Protein AF-0000000086817653 (afdb_homodimer)

Radius of gyration: 24.31 Å; Cα contacts (8 Å, |Δi|>4): 291; chains: 2; bounding box: 31×81×44 Å

Secondary structure (DSSP, 8-state):
--SS-HHHHHHHHHHHHHS-----HHHHHHHHHHHHHTT-HHHHHHHHHHHHHH--TTTHHHHHHHHHHTT-HHHHHHHHHHHHHTHHHHTTSHHHHT--HHHHHHHHHHHHHTT-B--/--SS-HHHHHHHHHHHHHS-----HHHHHHHHHHHHHTT-HHHHHHHHHHHHHH--TTTHHHHHHHHHHTT-HHHHHHHHHHHHHTHHHHTTSHHHHT--HHHHHHHHHHHHHTT-B--

InterPro domains:
  IPR000210 BTB/POZ domain [PF00651] (2-53)
  IPR011333 SKP1/BTB/POZ domain superfamily [G3DSA:3.30.710.10] (1-53)
  IPR011333 SKP1/BTB/POZ domain superfamily [SSF54695] (2-54)
  IPR011705 BTB/Kelch-associated [PF07707] (61-110)
  IPR051481 BTB/POZ domain-containing protein and Galectin-3-binding [PTHR24410] (4-110)

pLDDT: mean 94.05, std 6.95, range [41.59, 98.38]

Solvent-accessible surface area (backbone atoms only — not comparable to full-atom values): 12832 Å² total; per-residue (Å²): 130,73,97,56,55,68,70,35,51,52,47,52,54,45,22,77,73,69,76,47,82,90,70,58,36,70,50,26,51,56,36,31,46,52,19,59,74,68,66,34,62,70,53,32,52,53,24,52,49,44,31,69,72,57,61,45,67,72,48,29,53,56,44,26,52,46,18,57,75,62,68,34,62,72,53,26,52,52,30,45,50,51,40,52,56,38,36,60,62,27,55,70,27,69,41,48,74,65,49,51,61,66,60,48,54,52,47,52,41,51,39,39,76,74,56,38,50,47,104,131,73,98,56,52,67,70,35,52,52,47,52,53,46,22,78,73,68,76,47,82,88,69,58,36,70,50,24,51,58,35,31,46,50,19,59,74,68,66,33,60,71,54,32,50,51,23,52,50,42,31,69,72,57,61,44,65,72,48,29,53,56,42,26,51,46,18,56,76,61,67,35,61,71,53,28,52,52,31,46,50,52,41,52,58,38,38,60,62,27,56,69,27,70,40,47,74,66,48,50,62,66,60,48,53,52,49,52,41,51,38,38,76,71,57,37,51,47,103

Organism: Pipistrellus kuhlii (NCBI:txid59472)

Nearest PDB structures (foldseek):
  4j8z-assembly1_A  TM=7.430E-01  e=6.484E-05  Homo sapiens
  8dwv-assembly1_E  TM=7.406E-01  e=3.089E-04  Homo sapiens
  8dwu-assembly1_J  TM=7.464E-01  e=3.089E-04  Homo sapiens
  8h37-assembly1_N  TM=7.044E-01  e=1.023E-03  Homo sapiens
  8h37-assembly1_A  TM=7.063E-01  e=1.077E-03  Homo sapiens

Structure (mmCIF, N/CA/C/O backbone):
data_AF-0000000086817653-model_v1
#
loop_
_entity.id
_entity.type
_entity.pdbx_description
1 polymer 'RCC1 and BTB domain containing protein 2'
#
loop_
_atom_site.group_PDB
_atom_site.id
_atom_site.type_symbol
_atom_site.label_atom_id
_atom_site.label_alt_id
_atom_site.label_comp_id
_atom_site.label_asym_id
_atom_site.label_entity_id
_atom_site.label_seq_id
_atom_site.pdbx_PDB_ins_code
_atom_site.Cartn_x
_atom_site.Cartn_y
_atom_site.Cartn_z
_atom_site.occupancy
_atom_site.B_iso_or_equiv
_atom_site.auth_seq_id
_atom_site.auth_comp_id
_atom_site.auth_asym_id
_atom_site.auth_atom_id
_atom_site.pdbx_PDB_model_num
ATOM 1 N N . MET A 1 1 ? 15.961 32.188 -4.051 1 41.59 1 MET A N 1
ATOM 2 C CA . MET A 1 1 ? 14.539 32 -4.316 1 41.59 1 MET A CA 1
ATOM 3 C C . MET A 1 1 ? 13.844 31.328 -3.141 1 41.59 1 MET A C 1
ATOM 5 O O . MET A 1 1 ? 14.414 30.453 -2.502 1 41.59 1 MET A O 1
ATOM 9 N N . SER A 1 2 ? 12.703 31.812 -2.676 1 58.53 2 SER A N 1
ATOM 10 C CA . SER A 1 2 ? 12.148 31.453 -1.375 1 58.53 2 SER A CA 1
ATOM 11 C C . SER A 1 2 ? 11.703 30 -1.355 1 58.53 2 SER A C 1
ATOM 13 O O . SER A 1 2 ? 11.266 29.453 -2.377 1 58.53 2 SER A O 1
ATOM 15 N N . GLU A 1 3 ? 12.211 29.219 -0.39 1 72.38 3 GLU A N 1
ATOM 16 C CA . GLU A 1 3 ? 11.859 27.828 -0.109 1 72.38 3 GLU A CA 1
ATOM 17 C C . GLU A 1 3 ? 10.344 27.641 -0.079 1 72.38 3 GLU A C 1
ATOM 19 O O . GLU A 1 3 ? 9.859 26.5 -0.097 1 72.38 3 GLU A O 1
ATOM 24 N N . PHE A 1 4 ? 9.703 28.812 -0.138 1 81.38 4 PHE A N 1
ATOM 25 C CA . PHE A 1 4 ? 8.25 28.75 -0.047 1 81.38 4 PHE A CA 1
ATOM 26 C C . PHE A 1 4 ? 7.605 29.188 -1.358 1 81.38 4 PHE A C 1
ATOM 28 O O . PHE A 1 4 ? 8.141 30.031 -2.068 1 81.38 4 PHE A O 1
ATOM 35 N N . SER A 1 5 ? 6.48 28.609 -1.593 1 86.69 5 SER A N 1
ATOM 36 C CA . SER A 1 5 ? 5.746 28.953 -2.805 1 86.69 5 SER A CA 1
ATOM 37 C C . SER A 1 5 ? 5.129 30.344 -2.703 1 86.69 5 SER A C 1
ATOM 39 O O . SER A 1 5 ? 4.973 30.875 -1.604 1 86.69 5 SER A O 1
ATOM 41 N N . TYR A 1 6 ? 4.809 30.953 -3.896 1 91.38 6 TYR A N 1
ATOM 42 C CA . TYR A 1 6 ? 4.246 32.281 -3.975 1 91.38 6 TYR A CA 1
ATOM 43 C C . TYR A 1 6 ? 2.943 32.375 -3.188 1 91.38 6 TYR A C 1
ATOM 45 O O . TYR A 1 6 ? 2.766 33.281 -2.371 1 91.38 6 TYR A O 1
ATOM 53 N N . PRO A 1 7 ? 2.086 31.406 -3.381 1 92.44 7 PRO A N 1
ATOM 54 C CA . PRO A 1 7 ? 0.841 31.5 -2.613 1 92.44 7 PRO A CA 1
ATOM 55 C C . PRO A 1 7 ? 1.078 31.5 -1.104 1 92.44 7 PRO A C 1
ATOM 57 O O . PRO A 1 7 ? 0.401 32.219 -0.37 1 92.44 7 PRO A O 1
ATOM 60 N N . VAL A 1 8 ? 2.041 30.75 -0.657 1 94.12 8 VAL A N 1
ATOM 61 C CA . VAL A 1 8 ? 2.346 30.656 0.767 1 94.12 8 VAL A CA 1
ATOM 62 C C . VAL A 1 8 ? 2.898 32 1.265 1 94.12 8 VAL A C 1
ATOM 64 O O . VAL A 1 8 ? 2.455 32.5 2.293 1 94.12 8 VAL A O 1
ATOM 67 N N . TYR A 1 9 ? 3.766 32.562 0.507 1 92.44 9 TYR A N 1
ATOM 68 C CA . TYR A 1 9 ? 4.359 33.844 0.878 1 92.44 9 TYR A CA 1
ATOM 69 C C . TYR A 1 9 ? 3.309 34.969 0.89 1 92.44 9 TYR A C 1
ATOM 71 O O . TYR A 1 9 ? 3.277 35.781 1.806 1 92.44 9 TYR A O 1
ATOM 79 N N . ARG A 1 10 ? 2.484 34.969 -0.102 1 94.19 10 ARG A N 1
ATOM 80 C CA . ARG A 1 10 ? 1.406 35.969 -0.173 1 94.19 10 ARG A CA 1
ATOM 81 C C . ARG A 1 10 ? 0.469 35.844 1.022 1 94.19 10 ARG A C 1
ATOM 83 O O . ARG A 1 10 ? 0.082 36.844 1.626 1 94.19 10 ARG A O 1
ATOM 90 N N . ALA A 1 11 ? 0.087 34.688 1.397 1 95.69 11 ALA A N 1
ATOM 91 C CA . ALA A 1 11 ? -0.792 34.438 2.537 1 95.69 11 ALA A CA 1
ATOM 92 C C . ALA A 1 11 ? -0.151 34.906 3.838 1 95.69 11 ALA A C 1
ATOM 94 O O . ALA A 1 11 ? -0.833 35.438 4.715 1 95.69 11 ALA A O 1
ATOM 95 N N . PHE A 1 12 ? 1.174 34.719 3.939 1 95.56 12 PHE A N 1
ATOM 96 C CA . PHE A 1 12 ? 1.909 35.156 5.113 1 95.56 12 PHE A CA 1
ATOM 97 C C . PHE A 1 12 ? 1.83 36.688 5.25 1 95.56 12 PHE A C 1
ATOM 99 O O . PHE A 1 12 ? 1.503 37.188 6.32 1 95.56 12 PHE A O 1
ATOM 106 N N . LEU A 1 13 ? 2.061 37.375 4.16 1 94.31 13 LEU A N 1
ATOM 107 C CA . LEU A 1 13 ? 2.004 38.812 4.172 1 94.31 13 LEU A CA 1
ATOM 108 C C . LEU A 1 13 ? 0.592 39.312 4.484 1 94.31 13 LEU A C 1
ATOM 110 O O . LEU A 1 13 ? 0.414 40.25 5.258 1 94.31 13 LEU A O 1
ATOM 114 N N . GLU A 1 14 ? -0.39 38.688 3.861 1 95.75 14 GLU A N 1
ATOM 115 C CA . GLU A 1 14 ? -1.784 39 4.137 1 95.75 14 GLU A CA 1
ATOM 116 C C . GLU A 1 14 ? -2.109 38.844 5.617 1 95.75 14 GLU A C 1
ATOM 118 O O . GLU A 1 14 ? -2.779 39.688 6.211 1 95.75 14 GLU A O 1
ATOM 123 N N . TYR A 1 15 ? -1.675 37.812 6.176 1 96.31 15 TYR A N 1
ATOM 124 C CA . TYR A 1 15 ? -1.869 37.562 7.602 1 96.31 15 TYR A CA 1
ATOM 125 C C . TYR A 1 15 ? -1.269 38.688 8.43 1 96.31 15 TYR A C 1
ATOM 127 O O . TYR A 1 15 ? -1.889 39.156 9.383 1 96.31 15 TYR A O 1
ATOM 135 N N . LEU A 1 16 ? -0.031 39.156 8.07 1 93.94 16 LEU A N 1
ATOM 136 C CA . LEU A 1 16 ? 0.658 40.188 8.812 1 93.94 16 LEU A CA 1
ATOM 137 C C . LEU A 1 16 ? -0.137 41.5 8.789 1 93.94 16 LEU A C 1
ATOM 139 O O . LEU A 1 16 ? -0.096 42.281 9.742 1 93.94 16 LEU A O 1
ATOM 143 N N . TYR A 1 17 ? -0.947 41.594 7.758 1 95.06 17 TYR A N 1
ATOM 144 C CA . TYR A 1 17 ? -1.678 42.844 7.59 1 95.06 17 TYR A CA 1
ATOM 145 C C . TYR A 1 17 ? -3.09 42.719 8.148 1 95.06 17 TYR A C 1
ATOM 147 O O . TYR A 1 17 ? -3.652 43.719 8.633 1 95.06 17 TYR A O 1
ATOM 155 N N . THR A 1 18 ? -3.707 41.562 8.008 1 95.5 18 THR A N 1
ATOM 156 C CA . THR A 1 18 ? -5.129 41.438 8.312 1 95.5 18 THR A CA 1
ATOM 157 C C . THR A 1 18 ? -5.34 40.562 9.555 1 95.5 18 THR A C 1
ATOM 159 O O . THR A 1 18 ? -6.434 40.562 10.125 1 95.5 18 THR A O 1
ATOM 162 N N . ASP A 1 19 ? -4.355 39.75 10.008 1 94.56 19 ASP A N 1
ATOM 163 C CA . ASP A 1 19 ? -4.43 38.812 11.125 1 94.56 19 ASP A CA 1
ATOM 164 C C . ASP A 1 19 ? -5.367 37.625 10.805 1 94.56 19 ASP A C 1
ATOM 166 O O . ASP A 1 19 ? -6.008 37.094 11.703 1 94.56 19 ASP A O 1
ATOM 170 N N . SER A 1 20 ? -5.539 37.406 9.57 1 95.62 20 SER A N 1
ATOM 171 C CA . SER A 1 20 ? -6.383 36.312 9.109 1 95.62 20 SER A CA 1
ATOM 172 C C . SER A 1 20 ? -5.742 35.594 7.938 1 95.62 20 SER A C 1
ATOM 174 O O . SER A 1 20 ? -4.785 36.094 7.336 1 95.62 20 SER A O 1
ATOM 176 N N . ILE A 1 21 ? -6.219 34.344 7.762 1 95.44 21 ILE A N 1
ATOM 177 C CA . ILE A 1 21 ? -5.719 33.625 6.605 1 95.44 21 ILE A CA 1
ATOM 178 C C . ILE A 1 21 ? -6.891 33.094 5.781 1 95.44 21 ILE A C 1
ATOM 180 O O . ILE A 1 21 ? -7.977 32.844 6.32 1 95.44 21 ILE A O 1
ATOM 184 N N . SER A 1 22 ? -6.695 33.125 4.434 1 93.5 22 SER A N 1
ATOM 185 C CA . SER A 1 22 ? -7.641 32.531 3.482 1 93.5 22 SER A CA 1
ATOM 186 C C . SER A 1 22 ? -6.926 31.688 2.436 1 93.5 22 SER A C 1
ATOM 188 O O . SER A 1 22 ? -6.48 32.219 1.41 1 93.5 22 SER A O 1
ATOM 190 N N . LEU A 1 23 ? -6.727 30.391 2.719 1 94.56 23 LEU A N 1
ATOM 191 C CA . LEU A 1 23 ? -6.098 29.453 1.785 1 94.56 23 LEU A CA 1
ATOM 192 C C . LEU A 1 23 ? -6.617 28.031 2 1 94.56 23 LEU A C 1
ATOM 194 O O . LEU A 1 23 ? -7.109 27.703 3.082 1 94.56 23 LEU A O 1
ATOM 198 N N . PRO A 1 24 ? -6.609 27.266 0.939 1 95.25 24 PRO A N 1
ATOM 199 C CA . PRO A 1 24 ? -7.02 25.875 1.114 1 95.25 24 PRO A CA 1
ATOM 200 C C . PRO A 1 24 ? -6.078 25.094 2.027 1 95.25 24 PRO A C 1
ATOM 202 O O . PRO A 1 24 ? -4.93 25.5 2.232 1 95.25 24 PRO A O 1
ATOM 205 N N . PRO A 1 25 ? -6.531 24.031 2.604 1 96.81 25 PRO A N 1
ATOM 206 C CA . PRO A 1 25 ? -5.758 23.219 3.551 1 96.81 25 PRO A CA 1
ATOM 207 C C . PRO A 1 25 ? -4.395 22.812 2.998 1 96.81 25 PRO A C 1
ATOM 209 O O . PRO A 1 25 ? -3.396 22.844 3.721 1 96.81 25 PRO A O 1
ATOM 212 N N . GLU A 1 26 ? -4.285 22.531 1.798 1 94 26 GLU A N 1
ATOM 213 C CA . GLU A 1 26 ? -3.037 22.062 1.192 1 94 26 GLU A CA 1
ATOM 214 C C . GLU A 1 26 ? -1.959 23.141 1.263 1 94 26 GLU A C 1
ATOM 216 O O . GLU A 1 26 ? -0.786 22.844 1.49 1 94 26 GLU A O 1
ATOM 221 N N . GLU A 1 27 ? -2.34 24.375 1.061 1 94.44 27 GLU A N 1
ATOM 222 C CA . GLU A 1 27 ? -1.399 25.484 1.111 1 94.44 27 GLU A CA 1
ATOM 223 C C . GLU A 1 27 ? -1.136 25.922 2.551 1 94.44 27 GLU A C 1
ATOM 225 O O . GLU A 1 27 ? -0.062 26.453 2.861 1 94.44 27 GLU A O 1
ATOM 230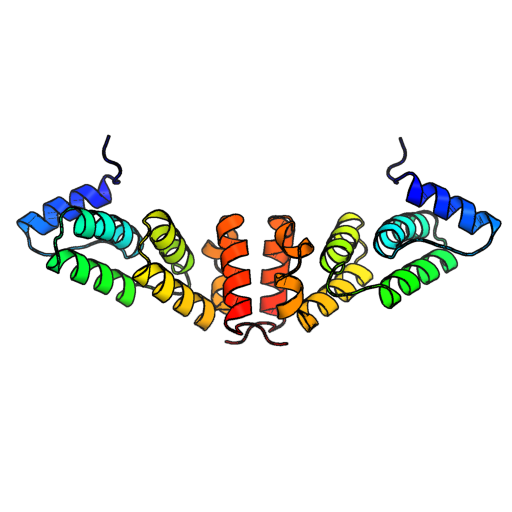 N N . ALA A 1 28 ? -2.17 25.656 3.406 1 96.69 28 ALA A N 1
ATOM 231 C CA . ALA A 1 28 ? -2.02 25.984 4.82 1 96.69 28 ALA A CA 1
ATOM 232 C C . ALA A 1 28 ? -0.879 25.203 5.453 1 96.69 28 ALA A C 1
ATOM 234 O O . ALA A 1 28 ? -0.237 25.672 6.395 1 96.69 28 ALA A O 1
ATOM 235 N N . VAL A 1 29 ? -0.521 24.031 4.926 1 95.69 29 VAL A N 1
ATOM 236 C CA . VAL A 1 29 ? 0.589 23.234 5.445 1 95.69 29 VAL A CA 1
ATOM 237 C C . VAL A 1 29 ? 1.905 23.969 5.215 1 95.69 29 VAL A C 1
ATOM 239 O O . VAL A 1 29 ? 2.76 24.031 6.102 1 95.69 29 VAL A O 1
ATOM 242 N N . GLY A 1 30 ? 2.037 24.531 3.969 1 94.5 30 GLY A N 1
ATOM 243 C CA . GLY A 1 30 ? 3.221 25.328 3.697 1 94.5 30 GLY A CA 1
ATOM 244 C C . GLY A 1 30 ? 3.324 26.562 4.578 1 94.5 30 GLY A C 1
ATOM 245 O O . GLY A 1 30 ? 4.414 26.906 5.027 1 94.5 30 GLY A O 1
ATOM 246 N N . LEU A 1 31 ? 2.193 27.203 4.789 1 96.75 31 LEU A N 1
ATOM 247 C CA . LEU A 1 31 ? 2.156 28.391 5.645 1 96.75 31 LEU A CA 1
ATOM 248 C C . LEU A 1 31 ? 2.52 28.031 7.082 1 96.75 31 LEU A C 1
ATOM 250 O O . LEU A 1 31 ? 3.152 28.828 7.781 1 96.75 31 LEU A O 1
ATOM 254 N N . LEU A 1 32 ? 2.137 26.812 7.496 1 95.81 32 LEU A N 1
ATOM 255 C CA . LEU A 1 32 ? 2.49 26.328 8.828 1 95.81 32 LEU A CA 1
ATOM 256 C C . LEU A 1 32 ? 4.004 26.266 9 1 95.81 32 LEU A C 1
ATOM 258 O O . LEU A 1 32 ? 4.52 26.547 10.086 1 95.81 32 LEU A O 1
ATOM 262 N N . ASP A 1 33 ? 4.68 25.953 7.934 1 93.12 33 ASP A N 1
ATOM 263 C CA . ASP A 1 33 ? 6.141 25.922 7.977 1 93.12 33 ASP A CA 1
ATOM 264 C C . ASP A 1 33 ? 6.711 27.312 8.234 1 93.12 33 ASP A C 1
ATOM 266 O O . ASP A 1 33 ? 7.613 27.484 9.062 1 93.12 33 ASP A O 1
ATOM 270 N N . LEU A 1 34 ? 6.152 28.297 7.59 1 93.06 34 LEU A N 1
ATOM 271 C CA . LEU A 1 34 ? 6.574 29.688 7.793 1 93.06 34 LEU A CA 1
ATOM 272 C C . LEU A 1 34 ? 6.234 30.156 9.203 1 93.06 34 LEU A C 1
ATOM 274 O O . LEU A 1 34 ? 7.051 30.812 9.859 1 93.06 34 LEU A O 1
ATOM 278 N N . ALA A 1 35 ? 5.004 29.781 9.602 1 95.38 35 ALA A N 1
ATOM 279 C CA . ALA A 1 35 ? 4.57 30.141 10.953 1 95.38 35 ALA A CA 1
ATOM 280 C C . ALA A 1 35 ? 5.52 29.578 12.008 1 95.38 35 ALA A C 1
ATOM 282 O O . ALA A 1 35 ? 5.828 30.25 12.992 1 95.38 35 ALA A O 1
ATOM 283 N N . THR A 1 36 ? 6.023 28.328 11.734 1 92.38 36 THR A N 1
ATOM 284 C CA . THR A 1 36 ? 6.957 27.672 12.648 1 92.38 36 THR A CA 1
ATOM 285 C C . THR A 1 36 ? 8.328 28.344 12.594 1 92.38 36 THR A C 1
ATOM 287 O O . THR A 1 36 ? 8.93 28.609 13.633 1 92.38 36 THR A O 1
ATOM 290 N N . PHE A 1 37 ? 8.773 28.719 11.375 1 89.94 37 PHE A N 1
ATOM 291 C CA . PHE A 1 37 ? 10.07 29.344 11.172 1 89.94 37 PHE A CA 1
ATOM 292 C C . PHE A 1 37 ? 10.141 30.703 11.852 1 89.94 37 PHE A C 1
ATOM 294 O O . PHE A 1 37 ? 11.117 31.016 12.531 1 89.94 37 PHE A O 1
ATOM 301 N N . TYR A 1 38 ? 9.07 31.422 11.828 1 91.44 38 TYR A N 1
ATOM 302 C CA . TYR A 1 38 ? 9.047 32.781 12.367 1 91.44 38 TYR A CA 1
ATOM 303 C C . TYR A 1 38 ? 8.414 32.812 13.758 1 91.44 38 TYR A C 1
ATOM 305 O O . TYR A 1 38 ? 8.133 33.875 14.297 1 91.44 38 TYR A O 1
ATOM 313 N N . ARG A 1 39 ? 8.07 31.641 14.289 1 92.31 39 ARG A N 1
ATOM 314 C CA . ARG A 1 39 ? 7.523 31.453 15.625 1 92.31 39 ARG A CA 1
ATOM 315 C C . ARG A 1 39 ? 6.27 32.312 15.828 1 92.31 39 ARG A C 1
ATOM 317 O O . ARG A 1 39 ? 6.137 33 16.844 1 92.31 39 ARG A O 1
ATOM 324 N N . GLU A 1 40 ? 5.445 32.312 14.781 1 93.69 40 GLU A N 1
ATOM 325 C CA . GLU A 1 40 ? 4.145 32.969 14.859 1 93.69 40 GLU A CA 1
ATOM 326 C C . GLU A 1 40 ? 3.07 32 15.359 1 93.69 40 GLU A C 1
ATOM 328 O O . GLU A 1 40 ? 2.391 31.359 14.562 1 93.69 40 GLU A O 1
ATOM 333 N N . ASN A 1 41 ? 2.768 32.031 16.594 1 94.62 41 ASN A N 1
ATOM 334 C CA . ASN A 1 41 ? 1.901 31.047 17.219 1 94.62 41 ASN A CA 1
ATOM 335 C C . ASN A 1 41 ? 0.454 31.188 16.766 1 94.62 41 ASN A C 1
ATOM 337 O O . ASN A 1 41 ? -0.238 30.188 16.547 1 94.62 41 ASN A O 1
ATOM 341 N N . ARG A 1 42 ? 0.077 32.406 16.781 1 95.62 42 ARG A N 1
ATOM 342 C CA . ARG A 1 42 ? -1.298 32.594 16.328 1 95.62 42 ARG A CA 1
ATOM 343 C C . ARG A 1 42 ? -1.491 32.062 14.914 1 95.62 42 ARG A C 1
ATOM 345 O O . ARG A 1 42 ? -2.484 31.406 14.625 1 95.62 42 ARG A O 1
ATOM 352 N N . LEU A 1 43 ? -0.586 32.312 14.016 1 96.69 43 LEU A N 1
ATOM 353 C CA . LEU A 1 43 ? -0.634 31.812 12.641 1 96.69 43 LEU A CA 1
ATOM 354 C C . LEU A 1 43 ? -0.587 30.281 12.602 1 96.69 43 LEU A C 1
ATOM 356 O O . LEU A 1 43 ? -1.293 29.656 11.805 1 96.69 43 LEU A O 1
ATOM 360 N N . LYS A 1 44 ? 0.278 29.703 13.406 1 95.94 44 LYS A N 1
ATOM 361 C CA . LYS A 1 44 ? 0.365 28.25 13.508 1 95.94 44 LYS A CA 1
ATOM 362 C C . LYS A 1 44 ? -0.999 27.625 13.812 1 95.94 44 LYS A C 1
ATOM 364 O O . LYS A 1 44 ? -1.434 26.703 13.133 1 95.94 44 LYS A O 1
ATOM 369 N N . LYS A 1 45 ? -1.646 28.234 14.773 1 96.38 45 LYS A N 1
ATOM 370 C CA . LYS A 1 45 ? -2.953 27.734 15.188 1 96.38 45 LYS A CA 1
ATOM 371 C C . LYS A 1 45 ? -3.982 27.906 14.07 1 96.38 45 LYS A C 1
ATOM 373 O O . LYS A 1 45 ? -4.812 27.016 13.852 1 96.38 45 LYS A O 1
ATOM 378 N N . LEU A 1 46 ? -3.945 29 13.453 1 97.12 46 LEU A N 1
ATOM 379 C CA . LEU A 1 46 ? -4.875 29.266 12.359 1 97.12 46 LEU A CA 1
ATOM 380 C C . LEU A 1 46 ? -4.68 28.266 11.227 1 97.12 46 LEU A C 1
ATOM 382 O O . LEU A 1 46 ? -5.652 27.75 10.68 1 97.12 46 LEU A O 1
ATOM 386 N N . CYS A 1 47 ? -3.447 27.938 10.891 1 97.5 47 CYS A N 1
ATOM 387 C CA . CYS A 1 47 ? -3.152 26.953 9.859 1 97.5 47 CYS A CA 1
ATOM 388 C C . CYS A 1 47 ? -3.645 25.578 10.266 1 97.5 47 CYS A C 1
ATOM 390 O O . CYS A 1 47 ? -4.281 24.875 9.477 1 97.5 47 CYS A O 1
ATOM 392 N N . GLN A 1 48 ? -3.273 25.203 11.461 1 96.75 48 GLN A N 1
ATOM 393 C CA . GLN A 1 48 ? -3.697 23.906 11.969 1 96.75 48 GLN A CA 1
ATOM 394 C C . GLN A 1 48 ? -5.215 23.766 11.914 1 96.75 48 GLN A C 1
ATOM 396 O O . GLN A 1 48 ? -5.734 22.719 11.516 1 96.75 48 GLN A O 1
ATOM 401 N N . GLN A 1 49 ? -5.918 24.812 12.305 1 97 49 GLN A N 1
ATOM 402 C CA . GLN A 1 49 ? -7.375 24.812 12.266 1 97 49 GLN A CA 1
ATOM 403 C C . GLN A 1 49 ? -7.887 24.688 10.836 1 97 49 GLN A C 1
ATOM 405 O O . GLN A 1 49 ? -8.836 23.938 10.57 1 97 49 GLN A O 1
ATOM 410 N N . THR A 1 50 ? -7.332 25.391 9.953 1 97.75 50 THR A N 1
ATOM 411 C CA . THR A 1 50 ? -7.711 25.344 8.547 1 97.75 50 THR A CA 1
ATOM 412 C C . THR A 1 50 ? -7.559 23.938 7.996 1 97.75 50 THR A C 1
ATOM 414 O O . THR A 1 50 ? -8.438 23.438 7.281 1 97.75 50 THR A O 1
ATOM 417 N N . ILE A 1 51 ? -6.512 23.297 8.305 1 97.94 51 ILE A N 1
ATOM 418 C CA . ILE A 1 51 ? -6.211 21.953 7.824 1 97.94 51 ILE A CA 1
ATOM 419 C C . ILE A 1 51 ? -7.191 20.953 8.438 1 97.94 51 ILE A C 1
ATOM 421 O O . ILE A 1 51 ? -7.781 20.141 7.723 1 97.94 51 ILE A O 1
ATOM 425 N N . LYS A 1 52 ? -7.375 21.031 9.703 1 97.44 52 LYS A N 1
ATOM 426 C CA . LYS A 1 52 ? -8.242 20.094 10.422 1 97.44 52 LYS A CA 1
ATOM 427 C C . LYS A 1 52 ? -9.688 20.203 9.938 1 97.44 52 LYS A C 1
ATOM 429 O O . LYS A 1 52 ? -10.383 19.203 9.82 1 97.44 52 LYS A O 1
ATOM 434 N N . GLN A 1 53 ? -10.078 21.406 9.641 1 97.69 53 GLN A N 1
ATOM 435 C CA . GLN A 1 53 ? -11.453 21.641 9.219 1 97.69 53 GLN A CA 1
ATOM 436 C C . GLN A 1 53 ? -11.633 21.328 7.738 1 97.69 53 GLN A C 1
ATOM 438 O O . GLN A 1 53 ? -12.75 21.062 7.289 1 97.69 53 GLN A O 1
ATOM 443 N N . GLY A 1 54 ? -10.594 21.312 7.055 1 98.12 54 GLY A N 1
ATOM 444 C CA . GLY A 1 54 ? -10.695 21.219 5.605 1 98.12 54 GLY A CA 1
ATOM 445 C C . GLY A 1 54 ? -10.305 19.859 5.07 1 98.12 54 GLY A C 1
ATOM 446 O O . GLY A 1 54 ? -10.422 19.594 3.869 1 98.12 54 GLY A O 1
ATOM 447 N N . ILE A 1 55 ? -9.828 18.906 5.891 1 98.38 55 ILE A N 1
ATOM 448 C CA . ILE A 1 55 ? -9.383 17.609 5.41 1 98.38 55 ILE A CA 1
ATOM 449 C C . ILE A 1 55 ? -10.586 16.766 4.996 1 98.38 55 ILE A C 1
ATOM 451 O O . ILE A 1 55 ? -11.633 16.812 5.645 1 98.38 55 ILE A O 1
ATOM 455 N N . CYS A 1 56 ? -10.461 16.062 3.92 1 98.25 56 CYS A N 1
ATOM 456 C CA . CYS A 1 56 ? -11.422 15.078 3.441 1 98.25 56 CYS A CA 1
ATOM 457 C C . CYS A 1 56 ? -10.719 13.945 2.697 1 98.25 56 CYS A C 1
ATOM 459 O O . CYS A 1 56 ? -9.5 13.984 2.518 1 98.25 56 CYS A O 1
ATOM 461 N N . GLU A 1 57 ? -11.43 12.969 2.273 1 97.44 57 GLU A N 1
ATOM 462 C CA . GLU A 1 57 ? -10.867 11.773 1.641 1 97.44 57 GLU A CA 1
ATOM 463 C C . GLU A 1 57 ? -10.055 12.141 0.401 1 97.44 57 GLU A C 1
ATOM 465 O O . GLU A 1 57 ? -8.992 11.57 0.159 1 97.44 57 GLU A O 1
ATOM 470 N N . GLU A 1 58 ? -10.477 13.148 -0.34 1 97.31 58 GLU A N 1
ATOM 471 C CA . GLU A 1 58 ? -9.891 13.484 -1.632 1 97.31 58 GLU A CA 1
ATOM 472 C C . GLU A 1 58 ? -8.547 14.195 -1.459 1 97.31 58 GLU A C 1
ATOM 474 O O . GLU A 1 58 ? -7.664 14.078 -2.311 1 97.31 58 GLU A O 1
ATOM 479 N N . ASN A 1 59 ? -8.344 14.875 -0.35 1 97.81 59 ASN A N 1
ATOM 480 C CA . ASN A 1 59 ? -7.113 15.648 -0.225 1 97.81 59 ASN A CA 1
ATOM 481 C C . ASN A 1 59 ? -6.23 15.125 0.899 1 97.81 59 ASN A C 1
ATOM 483 O O . ASN A 1 59 ? -5.117 15.609 1.102 1 97.81 59 ASN A O 1
ATOM 487 N N . ALA A 1 60 ? -6.633 14.102 1.588 1 98.06 60 ALA A N 1
ATOM 488 C CA . ALA A 1 60 ? -5.961 13.594 2.781 1 98.06 60 ALA A CA 1
ATOM 489 C C . ALA A 1 60 ? -4.539 13.148 2.463 1 98.06 60 ALA A C 1
ATOM 491 O O . ALA A 1 60 ? -3.609 13.422 3.225 1 98.06 60 ALA A O 1
ATOM 492 N N . ILE A 1 61 ? -4.324 12.5 1.329 1 97.88 61 ILE A N 1
ATOM 493 C CA . ILE A 1 61 ? -3.002 12.016 0.959 1 97.88 61 ILE A CA 1
ATOM 494 C C . ILE A 1 61 ? -2.078 13.195 0.671 1 97.88 61 ILE A C 1
ATOM 496 O O . ILE A 1 61 ? -0.905 13.18 1.051 1 97.88 61 ILE A O 1
ATOM 500 N N . ALA A 1 62 ? -2.609 14.203 -0.007 1 96.94 62 ALA A N 1
ATOM 501 C CA . ALA A 1 62 ? -1.822 15.406 -0.285 1 96.94 62 ALA A CA 1
ATOM 502 C C . ALA A 1 62 ? -1.421 16.109 1.008 1 96.94 62 ALA A C 1
ATOM 504 O O . ALA A 1 62 ? -0.287 16.578 1.142 1 96.94 62 ALA A O 1
ATOM 505 N N . LEU A 1 63 ? -2.332 16.172 1.921 1 97.75 63 LEU A N 1
ATOM 506 C CA . LEU A 1 63 ? -2.061 16.781 3.221 1 97.75 63 LEU A CA 1
ATOM 507 C C . LEU A 1 63 ? -1.008 15.977 3.982 1 97.75 63 LEU A C 1
ATOM 509 O O . LEU A 1 63 ? -0.081 16.562 4.555 1 97.75 63 LEU A O 1
ATOM 513 N N . LEU A 1 64 ? -1.139 14.641 3.932 1 97.81 64 LEU A N 1
ATOM 514 C CA . LEU A 1 64 ? -0.148 13.766 4.555 1 97.81 64 LEU A CA 1
ATOM 515 C C . LEU A 1 64 ? 1.228 13.977 3.928 1 97.81 64 LEU A C 1
ATOM 517 O O . LEU A 1 64 ? 2.219 14.148 4.641 1 97.81 64 LEU A O 1
ATOM 521 N N . SER A 1 65 ? 1.308 14.055 2.639 1 96.81 65 SER A N 1
ATOM 522 C CA . SER A 1 65 ? 2.557 14.266 1.913 1 96.81 65 SER A CA 1
ATOM 523 C C . SER A 1 65 ? 3.195 15.602 2.283 1 96.81 65 SER A C 1
ATOM 525 O O . SER A 1 65 ? 4.402 15.672 2.521 1 96.81 65 SER A O 1
ATOM 527 N N . ALA A 1 66 ? 2.42 16.656 2.332 1 95.06 66 ALA A N 1
ATOM 528 C CA . ALA A 1 66 ? 2.918 17.984 2.695 1 95.06 66 ALA A CA 1
ATOM 529 C C . ALA A 1 66 ? 3.426 18 4.133 1 95.06 66 ALA A C 1
ATOM 531 O O . ALA A 1 66 ? 4.469 18.594 4.422 1 95.06 66 ALA A O 1
ATOM 532 N N . ALA A 1 67 ? 2.641 17.344 5.023 1 96.38 67 ALA A N 1
ATOM 533 C CA . ALA A 1 67 ? 3.055 17.281 6.422 1 96.38 67 ALA A CA 1
ATOM 534 C C . ALA A 1 67 ? 4.406 16.594 6.566 1 96.38 67 ALA A C 1
ATOM 536 O O . ALA A 1 67 ? 5.242 17.016 7.371 1 96.38 67 ALA A O 1
ATOM 537 N N . VAL A 1 68 ? 4.656 15.555 5.766 1 95.81 68 VAL A N 1
ATOM 538 C CA . VAL A 1 68 ? 5.938 14.852 5.75 1 95.81 68 VAL A CA 1
ATOM 539 C C . VAL A 1 68 ? 7.02 15.766 5.18 1 95.81 68 VAL A C 1
ATOM 541 O O . VAL A 1 68 ? 8.086 15.922 5.777 1 95.81 68 VAL A O 1
ATOM 544 N N . LYS A 1 69 ? 6.742 16.391 4.078 1 92.5 69 LYS A N 1
ATOM 545 C CA . LYS A 1 69 ? 7.684 17.266 3.383 1 92.5 69 LYS A CA 1
ATOM 546 C C . LYS A 1 69 ? 8.172 18.391 4.293 1 92.5 69 LYS A C 1
ATOM 548 O O . LYS A 1 69 ? 9.352 18.734 4.281 1 92.5 69 LYS A O 1
ATOM 553 N N . TYR A 1 70 ? 7.273 18.859 5.102 1 91.06 70 TYR A N 1
ATOM 554 C CA . TYR A 1 70 ? 7.598 20.016 5.918 1 91.06 70 TYR A CA 1
ATOM 555 C C . TYR A 1 70 ? 7.922 19.609 7.352 1 91.06 70 TYR A C 1
ATOM 557 O O . TYR A 1 70 ? 7.961 20.453 8.25 1 91.06 70 TYR A O 1
ATOM 565 N N . ASP A 1 71 ? 8.016 18.359 7.602 1 92.56 71 ASP A N 1
ATOM 566 C CA . ASP A 1 71 ? 8.398 17.797 8.891 1 92.56 71 ASP A CA 1
ATOM 567 C C . ASP A 1 71 ? 7.449 18.266 9.992 1 92.56 71 ASP A C 1
ATOM 569 O O . ASP A 1 71 ? 7.895 18.641 11.086 1 92.56 71 ASP A O 1
ATOM 573 N N . ALA A 1 72 ? 6.172 18.406 9.68 1 92.88 72 ALA A N 1
ATOM 574 C CA . ALA A 1 72 ? 5.145 18.734 10.664 1 92.88 72 ALA A CA 1
ATOM 575 C C . ALA A 1 72 ? 4.59 17.469 11.32 1 92.88 72 ALA A C 1
ATOM 577 O O . ALA A 1 72 ? 3.561 16.953 10.891 1 92.88 72 ALA A O 1
ATOM 578 N N . GLN A 1 73 ? 5.133 17.062 12.336 1 94 73 GLN A N 1
ATOM 579 C CA . GLN A 1 73 ? 4.891 15.734 12.906 1 94 73 GLN A CA 1
ATOM 580 C C . GLN A 1 73 ? 3.443 15.594 13.367 1 94 73 GLN A C 1
ATOM 582 O O . GLN A 1 73 ? 2.787 14.594 13.07 1 94 73 GLN A O 1
ATOM 587 N N . ASP A 1 74 ? 2.932 16.609 14.117 1 94.75 74 ASP A N 1
ATOM 588 C CA . ASP A 1 74 ? 1.566 16.531 14.625 1 94.75 74 ASP A CA 1
ATOM 589 C C . ASP A 1 74 ? 0.56 16.422 13.484 1 94.75 74 ASP A C 1
ATOM 591 O O . ASP A 1 74 ? -0.416 15.672 13.578 1 94.75 74 ASP A O 1
ATOM 595 N N . LEU A 1 75 ? 0.818 17.125 12.477 1 96.19 75 LEU A N 1
ATOM 596 C CA . LEU A 1 75 ? -0.078 17.094 11.32 1 96.19 75 LEU A CA 1
ATOM 597 C C . LEU A 1 75 ? 0.046 15.781 10.562 1 96.19 75 LEU A C 1
ATOM 599 O O . LEU A 1 75 ? -0.946 15.266 10.039 1 96.19 75 LEU A O 1
ATOM 603 N N . GLU A 1 76 ? 1.28 15.312 10.422 1 97.31 76 GLU A N 1
ATOM 604 C CA . GLU A 1 76 ? 1.478 14.008 9.797 1 97.31 76 GLU A CA 1
ATOM 605 C C . GLU A 1 76 ? 0.645 12.938 10.484 1 97.31 76 GLU A C 1
ATOM 607 O O . GLU A 1 76 ? -0.033 12.148 9.82 1 97.31 76 GLU A O 1
ATOM 612 N N . GLU A 1 77 ? 0.718 12.922 11.797 1 97.75 77 GLU A N 1
ATOM 613 C CA . GLU A 1 77 ? -0.045 11.938 12.555 1 97.75 77 GLU A CA 1
ATOM 614 C C . GLU A 1 77 ? -1.546 12.125 12.359 1 97.75 77 GLU A C 1
ATOM 616 O O . GLU A 1 77 ? -2.285 11.156 12.203 1 97.75 77 GLU A O 1
ATOM 621 N N . PHE A 1 78 ? -2.035 13.305 12.477 1 98.19 78 PHE A N 1
ATOM 622 C CA . PHE A 1 78 ? -3.449 13.617 12.289 1 98.19 78 PHE A CA 1
ATOM 623 C C . PHE A 1 78 ? -3.926 13.141 10.922 1 98.19 78 PHE A C 1
ATOM 625 O O . PHE A 1 78 ? -4.945 12.453 10.812 1 98.19 78 PHE A O 1
ATOM 632 N N . CYS A 1 79 ? -3.203 13.516 9.859 1 98.25 79 CYS A N 1
ATOM 633 C CA . CYS A 1 79 ? -3.576 13.133 8.508 1 98.25 79 CYS A CA 1
ATOM 634 C C . CYS A 1 79 ? -3.514 11.617 8.328 1 98.25 79 CYS A C 1
ATOM 636 O O . CYS A 1 79 ? -4.379 11.031 7.676 1 98.25 79 CYS A O 1
ATOM 638 N N . PHE A 1 80 ? -2.467 11.023 8.898 1 98.25 80 PHE A N 1
ATOM 639 C CA . PHE A 1 80 ? -2.332 9.57 8.836 1 98.25 80 PHE A CA 1
ATOM 640 C C . PHE A 1 80 ? -3.547 8.891 9.445 1 98.25 80 PHE A C 1
ATOM 642 O O . PHE A 1 80 ? -4.133 7.988 8.844 1 98.25 80 PHE A O 1
ATOM 649 N N . ARG A 1 81 ? -3.938 9.344 10.617 1 97.62 81 ARG A N 1
ATOM 650 C CA . ARG A 1 81 ? -5.09 8.758 11.289 1 97.62 81 ARG A CA 1
ATOM 651 C C . ARG A 1 81 ? -6.355 8.93 10.461 1 97.62 81 ARG A C 1
ATOM 653 O O . ARG A 1 81 ? -7.18 8.016 10.383 1 97.62 81 ARG A O 1
ATOM 660 N N . PHE A 1 82 ? -6.512 10.031 9.969 1 98.31 82 PHE A N 1
ATOM 661 C CA . PHE A 1 82 ? -7.664 10.242 9.102 1 98.31 82 PHE A CA 1
ATOM 662 C C . PHE A 1 82 ? -7.664 9.25 7.945 1 98.31 82 PHE A C 1
ATOM 664 O O . PHE A 1 82 ? -8.688 8.625 7.66 1 98.31 82 PHE A O 1
ATOM 671 N N . CYS A 1 83 ? -6.52 9.07 7.281 1 97.75 83 CYS A N 1
ATOM 672 C CA . CYS A 1 83 ? -6.41 8.164 6.141 1 97.75 83 CYS A CA 1
ATOM 673 C C . CYS A 1 83 ? -6.738 6.734 6.547 1 97.75 83 CYS A C 1
ATOM 675 O O . CYS A 1 83 ? -7.484 6.039 5.852 1 97.75 83 CYS A O 1
ATOM 677 N N . VAL A 1 84 ? -6.164 6.348 7.645 1 96.94 84 VAL A N 1
ATOM 678 C CA . VAL A 1 84 ? -6.371 4.984 8.125 1 96.94 84 VAL A CA 1
ATOM 679 C C . VAL A 1 84 ? -7.848 4.77 8.445 1 96.94 84 VAL A C 1
ATOM 681 O O . VAL A 1 84 ? -8.398 3.705 8.164 1 96.94 84 VAL A O 1
ATOM 684 N N . ASN A 1 85 ? -8.492 5.789 8.984 1 96.56 85 ASN A N 1
ATOM 685 C CA . ASN A 1 85 ? -9.898 5.691 9.359 1 96.56 85 ASN A CA 1
ATOM 686 C C . ASN A 1 85 ? -10.805 5.645 8.125 1 96.56 85 ASN A C 1
ATOM 688 O O . ASN A 1 85 ? -11.945 5.195 8.211 1 96.56 85 ASN A O 1
ATOM 692 N N . HIS A 1 86 ? -10.336 6.07 7.066 1 95.81 86 HIS A N 1
ATOM 693 C CA . HIS A 1 86 ? -11.102 6.094 5.824 1 95.81 86 HIS A CA 1
ATOM 694 C C . HIS A 1 86 ? -10.359 5.355 4.711 1 95.81 86 HIS A C 1
ATOM 696 O O . HIS A 1 86 ? -10.445 5.746 3.541 1 95.81 86 HIS A O 1
ATOM 702 N N . LEU A 1 87 ? -9.617 4.324 5.043 1 94.62 87 LEU A N 1
ATOM 703 C CA . LEU A 1 87 ? -8.625 3.691 4.18 1 94.62 87 LEU A CA 1
ATOM 704 C C . LEU A 1 87 ? -9.273 3.178 2.896 1 94.62 87 LEU A C 1
ATOM 706 O O . LEU A 1 87 ? -8.742 3.377 1.803 1 94.62 87 LEU A O 1
ATOM 710 N N . THR A 1 88 ? -10.477 2.6 3.01 1 95 88 THR A N 1
ATOM 711 C CA . THR A 1 88 ? -11.164 2.035 1.852 1 95 88 THR A CA 1
ATOM 712 C C . THR A 1 88 ? -11.43 3.111 0.803 1 95 88 THR A C 1
ATOM 714 O O . THR A 1 88 ? -11.125 2.926 -0.377 1 95 88 THR A O 1
ATOM 717 N N . VAL A 1 89 ? -11.914 4.207 1.211 1 96.5 89 VAL A N 1
ATOM 718 C CA . VAL A 1 89 ? -12.258 5.297 0.301 1 96.5 89 VAL A CA 1
ATOM 719 C C . VAL A 1 89 ? -10.984 5.984 -0.184 1 96.5 89 VAL A C 1
ATOM 721 O O . VAL A 1 89 ? -10.852 6.301 -1.369 1 96.5 89 VAL A O 1
ATOM 724 N N . VAL A 1 90 ? -10.023 6.195 0.666 1 96.81 90 VAL A N 1
ATOM 725 C CA . VAL A 1 90 ? -8.781 6.902 0.357 1 96.81 90 VAL A CA 1
ATOM 726 C C . VAL A 1 90 ? -8.016 6.148 -0.724 1 96.81 90 VAL A C 1
ATOM 728 O O . VAL A 1 90 ? -7.43 6.758 -1.62 1 96.81 90 VAL A O 1
ATOM 731 N N . THR A 1 91 ? -8 4.789 -0.675 1 95.62 91 THR A N 1
ATOM 732 C CA . THR A 1 91 ? -7.258 3.996 -1.647 1 95.62 91 THR A CA 1
ATOM 733 C C . THR A 1 91 ? -7.887 4.109 -3.033 1 95.62 91 THR A C 1
ATOM 735 O O . THR A 1 91 ? -7.297 3.68 -4.027 1 95.62 91 THR A O 1
ATOM 738 N N . GLN A 1 92 ? -9.047 4.703 -3.148 1 94.94 92 GLN A N 1
ATOM 739 C CA . GLN A 1 92 ? -9.742 4.828 -4.422 1 94.94 92 GLN A CA 1
ATOM 740 C C . GLN A 1 92 ? -9.609 6.238 -4.988 1 94.94 92 GLN A C 1
ATOM 742 O O . GLN A 1 92 ? -10.094 6.523 -6.082 1 94.94 92 GLN A O 1
ATOM 747 N N . THR A 1 93 ? -8.984 7.078 -4.324 1 96.5 93 THR A N 1
ATOM 748 C CA . THR A 1 93 ? -8.828 8.469 -4.746 1 96.5 93 THR A CA 1
ATOM 749 C C . THR A 1 93 ? -7.641 8.609 -5.691 1 96.5 93 THR A C 1
ATOM 751 O O . THR A 1 93 ? -6.773 7.734 -5.746 1 96.5 93 THR A O 1
ATOM 754 N N . SER A 1 94 ? -7.625 9.758 -6.438 1 95.88 94 SER A N 1
ATOM 755 C CA . SER A 1 94 ? -6.492 10.086 -7.297 1 95.88 94 SER A CA 1
ATOM 756 C C . SER A 1 94 ? -5.238 10.359 -6.477 1 95.88 94 SER A C 1
ATOM 758 O O . SER A 1 94 ? -4.121 10.078 -6.926 1 95.88 94 SER A O 1
ATOM 760 N N . GLY A 1 95 ? -5.434 10.852 -5.262 1 95.31 95 GLY A N 1
ATOM 761 C CA . GLY A 1 95 ? -4.297 11.086 -4.383 1 95.31 95 GLY A CA 1
ATOM 762 C C . GLY A 1 95 ? -3.502 9.82 -4.098 1 95.31 95 GLY A C 1
ATOM 763 O O . GLY A 1 95 ? -2.271 9.836 -4.156 1 95.31 95 GLY A O 1
ATOM 764 N N . PHE A 1 96 ? -4.215 8.766 -3.904 1 95.31 96 PHE A N 1
ATOM 765 C CA . PHE A 1 96 ? -3.561 7.48 -3.658 1 95.31 96 PHE A CA 1
ATOM 766 C C . PHE A 1 96 ? -2.857 6.984 -4.914 1 95.31 96 PHE A C 1
ATOM 768 O O . PHE A 1 96 ? -1.721 6.512 -4.848 1 95.31 96 PHE A O 1
ATOM 775 N N . ALA A 1 97 ? -3.527 7.16 -6.012 1 94 97 ALA A N 1
ATOM 776 C CA . ALA A 1 97 ? -2.967 6.711 -7.285 1 94 97 ALA A CA 1
ATOM 777 C C . ALA A 1 97 ? -1.655 7.43 -7.59 1 94 97 ALA A C 1
ATOM 779 O O . ALA A 1 97 ? -0.754 6.855 -8.203 1 94 97 ALA A O 1
ATOM 780 N N . GLU A 1 98 ? -1.501 8.602 -7.078 1 94.31 98 GLU A N 1
ATOM 781 C CA . GLU A 1 98 ? -0.349 9.438 -7.395 1 94.31 98 GLU A CA 1
ATOM 782 C C . GLU A 1 98 ? 0.669 9.43 -6.258 1 94.31 98 GLU A C 1
ATOM 784 O O . GLU A 1 98 ? 1.724 10.062 -6.355 1 94.31 98 GLU A O 1
ATOM 789 N N . MET A 1 99 ? 0.4 8.688 -5.254 1 95.19 99 MET A N 1
ATOM 790 C CA . MET A 1 99 ? 1.269 8.656 -4.082 1 95.19 99 MET A CA 1
ATOM 791 C C . MET A 1 99 ? 2.656 8.133 -4.449 1 95.19 99 MET A C 1
ATOM 793 O O . MET A 1 99 ? 2.787 7.191 -5.227 1 95.19 99 MET A O 1
ATOM 797 N N . ASP A 1 100 ? 3.639 8.852 -3.873 1 94.31 100 ASP A N 1
ATOM 798 C CA . ASP A 1 100 ? 5.016 8.406 -4.086 1 94.31 100 ASP A CA 1
ATOM 799 C C . ASP A 1 100 ? 5.258 7.039 -3.455 1 94.31 100 ASP A C 1
ATOM 801 O O . ASP A 1 100 ? 4.66 6.711 -2.428 1 94.31 100 ASP A O 1
ATOM 805 N N . HIS A 1 101 ? 6.215 6.316 -4.105 1 93.12 101 HIS A N 1
ATOM 806 C CA . HIS A 1 101 ? 6.48 4.93 -3.744 1 93.12 101 HIS A CA 1
ATOM 807 C C . HIS A 1 101 ? 6.895 4.809 -2.281 1 93.12 101 HIS A C 1
ATOM 809 O O . HIS A 1 101 ? 6.375 3.965 -1.551 1 93.12 101 HIS A O 1
ATOM 815 N N . ASP A 1 102 ? 7.781 5.699 -1.87 1 94.38 102 ASP A N 1
ATOM 816 C CA . ASP A 1 102 ? 8.289 5.602 -0.505 1 94.38 102 ASP A CA 1
ATOM 817 C C . ASP A 1 102 ? 7.199 5.949 0.51 1 94.38 102 ASP A C 1
ATOM 819 O O . ASP A 1 102 ? 7.074 5.285 1.542 1 94.38 102 ASP A O 1
ATOM 823 N N . LEU A 1 103 ? 6.488 6.996 0.202 1 95.81 103 LEU A N 1
ATOM 824 C CA . LEU A 1 103 ? 5.398 7.391 1.09 1 95.81 103 LEU A CA 1
ATOM 825 C C . LEU A 1 103 ? 4.348 6.285 1.187 1 95.81 103 LEU A C 1
ATOM 827 O O . LEU A 1 103 ? 3.84 6.004 2.273 1 95.81 103 LEU A O 1
ATOM 831 N N . LEU A 1 104 ? 4.078 5.676 0.047 1 96.81 104 LEU A N 1
ATOM 832 C CA . LEU A 1 104 ? 3.1 4.594 0.007 1 96.81 104 LEU A CA 1
ATOM 833 C C . LEU A 1 104 ? 3.555 3.416 0.865 1 96.81 104 LEU A C 1
ATOM 835 O O . LEU A 1 104 ? 2.789 2.91 1.688 1 96.81 104 LEU A O 1
ATOM 839 N N . LYS A 1 105 ? 4.789 2.979 0.719 1 95.5 105 LYS A N 1
ATOM 840 C CA . LYS A 1 105 ? 5.316 1.847 1.478 1 95.5 105 LYS A CA 1
ATOM 841 C C . LYS A 1 105 ? 5.301 2.133 2.977 1 95.5 105 LYS A C 1
ATOM 843 O O . LYS A 1 105 ? 4.91 1.276 3.773 1 95.5 105 LYS A O 1
ATOM 848 N N . ASN A 1 106 ? 5.746 3.299 3.332 1 94.88 106 ASN A N 1
ATOM 849 C CA . ASN A 1 106 ? 5.758 3.688 4.738 1 94.88 106 ASN A CA 1
ATOM 850 C C . ASN A 1 106 ? 4.344 3.746 5.316 1 94.88 106 ASN A C 1
ATOM 852 O O . ASN A 1 106 ? 4.113 3.324 6.449 1 94.88 106 ASN A O 1
ATOM 856 N N . PHE A 1 107 ? 3.475 4.285 4.504 1 97.12 107 PHE A N 1
ATOM 857 C CA . PHE A 1 107 ? 2.082 4.41 4.922 1 97.12 107 PHE A CA 1
ATOM 858 C C . PHE A 1 107 ? 1.479 3.041 5.207 1 97.12 107 PHE A C 1
ATOM 860 O O . PHE A 1 107 ? 0.867 2.834 6.258 1 97.12 107 PHE A O 1
ATOM 867 N N . ILE A 1 108 ? 1.64 2.084 4.336 1 96.31 108 ILE A N 1
ATOM 868 C CA . ILE A 1 108 ? 1.045 0.759 4.469 1 96.31 108 ILE A CA 1
ATOM 869 C C . ILE A 1 108 ? 1.695 0.018 5.637 1 96.31 108 ILE A C 1
ATOM 871 O O . ILE A 1 108 ? 1.013 -0.67 6.398 1 96.31 108 ILE A O 1
ATOM 875 N N . SER A 1 109 ? 3.02 0.137 5.742 1 94.25 109 SER A N 1
ATOM 876 C CA . SER A 1 109 ? 3.727 -0.486 6.855 1 94.25 109 SER A CA 1
ATOM 877 C C . SER A 1 109 ? 3.213 0.031 8.195 1 94.25 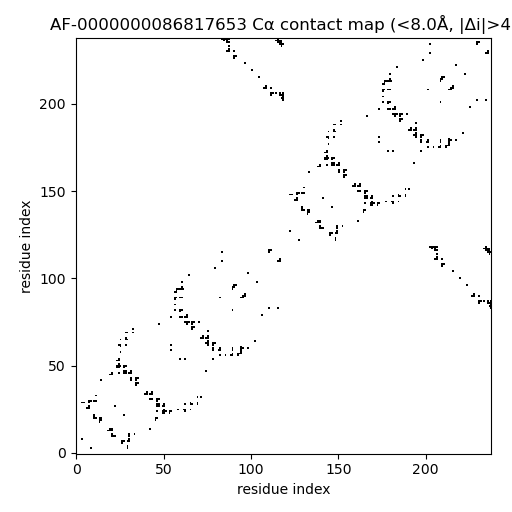109 SER A C 1
ATOM 879 O O . SER A 1 109 ? 2.967 -0.751 9.117 1 94.25 109 SER A O 1
ATOM 881 N N . LYS A 1 110 ? 3.068 1.344 8.312 1 95.25 110 LYS A N 1
ATOM 882 C CA . LYS A 1 110 ? 2.555 1.955 9.539 1 95.25 110 LYS A CA 1
ATOM 883 C C . LYS A 1 110 ? 1.105 1.548 9.789 1 95.25 110 LYS A C 1
ATOM 885 O O . LYS A 1 110 ? 0.722 1.267 10.922 1 95.25 110 LYS A O 1
ATOM 890 N N . ALA A 1 111 ? 0.314 1.575 8.719 1 96.25 111 ALA A N 1
ATOM 891 C CA . ALA A 1 111 ? -1.082 1.16 8.844 1 96.25 111 ALA A CA 1
ATOM 892 C C . ALA A 1 111 ? -1.186 -0.27 9.359 1 96.25 111 ALA A C 1
ATOM 894 O O . ALA A 1 111 ? -2.047 -0.575 10.188 1 96.25 111 ALA A O 1
ATOM 895 N N . SER A 1 112 ? -0.299 -1.158 8.875 1 93.31 112 SER A N 1
ATOM 896 C CA . SER A 1 112 ? -0.255 -2.539 9.344 1 93.31 112 SER A CA 1
ATOM 897 C C . SER A 1 112 ? 0.058 -2.607 10.828 1 93.31 112 SER A C 1
ATOM 899 O O . SER A 1 112 ? -0.587 -3.35 11.57 1 93.31 112 SER A O 1
ATOM 901 N N . ARG A 1 113 ? 0.947 -1.819 11.305 1 92.56 113 ARG A N 1
ATOM 902 C CA . ARG A 1 113 ? 1.412 -1.827 12.688 1 92.56 113 ARG A CA 1
ATOM 903 C C . ARG A 1 113 ? 0.322 -1.337 13.641 1 92.56 113 ARG A C 1
ATOM 905 O O . ARG A 1 113 ? 0.263 -1.757 14.797 1 92.56 113 ARG A O 1
ATOM 912 N N . VAL A 1 114 ? -0.55 -0.502 13.078 1 94.56 114 VAL A N 1
ATOM 913 C CA . VAL A 1 114 ? -1.59 0.034 13.953 1 94.56 114 VAL A CA 1
ATOM 914 C C . VAL A 1 114 ? -2.867 -0.787 13.797 1 94.56 114 VAL A C 1
ATOM 916 O O . VAL A 1 114 ? -3.938 -0.373 14.258 1 94.56 114 VAL A O 1
ATOM 919 N N . GLY A 1 115 ? -2.836 -1.918 13.023 1 93 115 GLY A N 1
ATOM 920 C CA . GLY A 1 115 ? -3.941 -2.861 12.984 1 93 115 GLY A CA 1
ATOM 921 C C . GLY A 1 115 ? -5.035 -2.457 12.008 1 93 115 GLY A C 1
ATOM 922 O O . GLY A 1 115 ? -6.207 -2.768 12.227 1 93 115 GLY A O 1
ATOM 923 N N . ALA A 1 116 ? -4.637 -1.768 10.992 1 93.94 116 ALA A N 1
ATOM 924 C CA . ALA A 1 116 ? -5.625 -1.282 10.031 1 93.94 116 ALA A CA 1
ATOM 925 C C . ALA A 1 116 ? -6.133 -2.416 9.148 1 93.94 116 ALA A C 1
ATOM 927 O O . ALA A 1 116 ? -7.133 -2.26 8.445 1 93.94 116 ALA A O 1
ATOM 928 N N . PHE A 1 117 ? -5.473 -3.568 9.133 1 93.12 117 PHE A N 1
ATOM 929 C CA . PHE A 1 117 ? -5.824 -4.656 8.234 1 93.12 117 PHE A CA 1
ATOM 930 C C . PHE A 1 117 ? -6.574 -5.754 8.969 1 93.12 117 PHE A C 1
ATOM 932 O O . PHE A 1 117 ? -6.383 -5.945 10.172 1 93.12 117 PHE A O 1
ATOM 939 N N . LYS A 1 118 ? -7.496 -6.508 8.188 1 87.62 118 LYS A N 1
ATOM 940 C CA . LYS A 1 118 ? -8.289 -7.594 8.75 1 87.62 118 LYS A CA 1
ATOM 941 C C . LYS A 1 118 ? -7.512 -8.906 8.758 1 87.62 118 LYS A C 1
ATOM 943 O O . LYS A 1 118 ? -6.836 -9.234 7.777 1 87.62 118 LYS A O 1
ATOM 948 N N . ASN A 1 119 ? -6.652 -9.32 9.633 1 73.06 119 ASN A N 1
ATOM 949 C CA . ASN A 1 119 ? -6 -10.625 9.625 1 73.06 119 ASN A CA 1
ATOM 950 C C . ASN A 1 119 ? -7.016 -11.758 9.523 1 73.06 119 ASN A C 1
ATOM 952 O O . ASN A 1 119 ? -8.141 -11.641 10.016 1 73.06 119 ASN A O 1
ATOM 956 N N . MET B 1 1 ? 17.203 -15.938 -27.828 1 41.69 1 MET B N 1
ATOM 957 C CA . MET B 1 1 ? 17.484 -16.328 -26.453 1 41.69 1 MET B CA 1
ATOM 958 C C . MET B 1 1 ? 16.203 -16.625 -25.688 1 41.69 1 MET B C 1
ATOM 960 O O . MET B 1 1 ? 15.188 -15.961 -25.906 1 41.69 1 MET B O 1
ATOM 964 N N . SER B 1 2 ? 16.094 -17.734 -24.953 1 59.19 2 SER B N 1
ATOM 965 C CA . SER B 1 2 ? 14.828 -18.281 -24.484 1 59.19 2 SER B CA 1
ATOM 966 C C . SER B 1 2 ? 14.195 -17.359 -23.438 1 59.19 2 SER B C 1
ATOM 968 O O . SER B 1 2 ? 14.891 -16.703 -22.672 1 59.19 2 SER B O 1
ATOM 970 N N . GLU B 1 3 ? 12.953 -16.953 -23.703 1 72.94 3 GLU B N 1
ATOM 971 C CA . GLU B 1 3 ? 12.109 -16.156 -22.812 1 72.94 3 GLU B CA 1
ATOM 972 C C . GLU B 1 3 ? 12.117 -16.734 -21.391 1 72.94 3 GLU B C 1
ATOM 974 O O . GLU B 1 3 ? 11.656 -16.078 -20.453 1 72.94 3 GLU B O 1
ATOM 979 N N . PHE B 1 4 ? 12.758 -17.906 -21.359 1 81.62 4 PHE B N 1
ATOM 980 C CA . PHE B 1 4 ? 12.75 -18.578 -20.062 1 81.62 4 PHE B CA 1
ATOM 981 C C . PHE B 1 4 ? 14.156 -18.641 -19.484 1 81.62 4 PHE B C 1
ATOM 983 O O . PHE B 1 4 ? 15.141 -18.719 -20.219 1 81.62 4 PHE B O 1
ATOM 990 N N . SER B 1 5 ? 14.188 -18.609 -18.188 1 86.94 5 SER B N 1
ATOM 991 C CA . SER B 1 5 ? 15.469 -18.672 -17.5 1 86.94 5 SER B CA 1
ATOM 992 C C . SER B 1 5 ? 16.078 -20.078 -17.594 1 86.94 5 SER B C 1
ATOM 994 O O . SER B 1 5 ? 15.367 -21.047 -17.875 1 86.94 5 SER B O 1
ATOM 996 N N . TYR B 1 6 ? 17.438 -20.141 -17.375 1 91.38 6 TYR B N 1
ATOM 997 C CA . TYR B 1 6 ? 18.172 -21.406 -17.469 1 91.38 6 TYR B CA 1
ATOM 998 C C . TYR B 1 6 ? 17.609 -22.422 -16.484 1 91.38 6 TYR B C 1
ATOM 1000 O O . TYR B 1 6 ? 17.328 -23.562 -1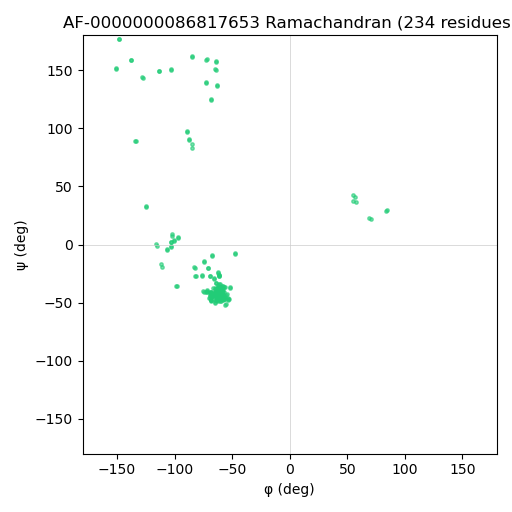6.859 1 91.38 6 TYR B O 1
ATOM 1008 N N . PRO B 1 7 ? 17.391 -22 -15.258 1 92.44 7 PRO B N 1
ATOM 1009 C CA . PRO B 1 7 ? 16.844 -22.984 -14.32 1 92.44 7 PRO B CA 1
ATOM 1010 C C . PRO B 1 7 ? 15.492 -23.547 -14.766 1 92.44 7 PRO B C 1
ATOM 1012 O O . PRO B 1 7 ? 15.227 -24.734 -14.609 1 92.44 7 PRO B O 1
ATOM 1015 N N . VAL B 1 8 ? 14.695 -22.719 -15.352 1 94.19 8 VAL B N 1
ATOM 1016 C CA . VAL B 1 8 ? 13.375 -23.125 -15.812 1 94.19 8 VAL B CA 1
ATOM 1017 C C . VAL B 1 8 ? 13.516 -24.109 -16.969 1 94.19 8 VAL B C 1
ATOM 1019 O O . VAL B 1 8 ? 12.875 -25.172 -16.969 1 94.19 8 VAL B O 1
ATOM 1022 N N . TYR B 1 9 ? 14.391 -23.828 -17.891 1 92.5 9 TYR B N 1
ATOM 1023 C CA . TYR B 1 9 ? 14.609 -24.688 -19.031 1 92.5 9 TYR B CA 1
ATOM 1024 C C . TYR B 1 9 ? 15.188 -26.031 -18.609 1 92.5 9 TYR B C 1
ATOM 1026 O O . TYR B 1 9 ? 14.766 -27.094 -19.094 1 92.5 9 TYR B O 1
ATOM 1034 N N . ARG B 1 10 ? 16.125 -26.016 -17.734 1 94.12 10 ARG B N 1
ATOM 1035 C CA . ARG B 1 10 ? 16.719 -27.234 -17.203 1 94.12 10 ARG B CA 1
ATOM 1036 C C . ARG B 1 10 ? 15.664 -28.094 -16.516 1 94.12 10 ARG B C 1
ATOM 1038 O O . ARG B 1 10 ? 15.625 -29.312 -16.719 1 94.12 10 ARG B O 1
ATOM 1045 N N . ALA B 1 11 ? 14.836 -27.547 -15.703 1 95.62 11 ALA B N 1
ATOM 1046 C CA . ALA B 1 11 ? 13.781 -28.266 -15.008 1 95.62 11 ALA B CA 1
ATOM 1047 C C . ALA B 1 11 ? 12.805 -28.906 -15.992 1 95.62 11 ALA B C 1
ATOM 1049 O O . ALA B 1 11 ? 12.328 -30.031 -15.766 1 95.62 11 ALA B O 1
ATOM 1050 N N . PHE B 1 12 ? 12.516 -28.188 -17.094 1 95.56 12 PHE B N 1
ATOM 1051 C CA . PHE B 1 12 ? 11.641 -28.719 -18.141 1 95.56 12 PHE B CA 1
ATOM 1052 C C . PHE B 1 12 ? 12.227 -29.969 -18.766 1 95.56 12 PHE B C 1
ATOM 1054 O O . PHE B 1 12 ? 11.539 -31 -18.875 1 95.56 12 PHE B O 1
ATOM 1061 N N . LEU B 1 13 ? 13.5 -29.906 -19.109 1 94.25 13 LEU B N 1
ATOM 1062 C CA . LEU B 1 13 ? 14.172 -31.062 -19.703 1 94.25 13 LEU B CA 1
ATOM 1063 C C . LEU B 1 13 ? 14.219 -32.219 -18.719 1 94.25 13 LEU B C 1
ATOM 1065 O O . LEU B 1 13 ? 13.984 -33.375 -19.109 1 94.25 13 LEU B O 1
ATOM 1069 N N . GLU B 1 14 ? 14.555 -31.938 -17.453 1 95.62 14 GLU B N 1
ATOM 1070 C CA . GLU B 1 14 ? 14.562 -32.969 -16.406 1 95.62 14 GLU B CA 1
ATOM 1071 C C . GLU B 1 14 ? 13.203 -33.625 -16.281 1 95.62 14 GLU B C 1
ATOM 1073 O O . GLU B 1 14 ? 13.117 -34.875 -16.172 1 95.62 14 GLU B O 1
ATOM 1078 N N . TYR B 1 15 ? 12.188 -32.875 -16.297 1 96.31 15 TYR B N 1
ATOM 1079 C CA . TYR B 1 15 ? 10.828 -33.406 -16.25 1 96.31 15 TYR B CA 1
ATOM 1080 C C . TYR B 1 15 ? 10.578 -34.344 -17.406 1 96.31 15 TYR B C 1
ATOM 1082 O O . TYR B 1 15 ? 10 -35.438 -17.219 1 96.31 15 TYR B O 1
ATOM 1090 N N . LEU B 1 16 ? 11.016 -34 -18.672 1 93.88 16 LEU B N 1
ATOM 1091 C CA . LEU B 1 16 ? 10.789 -34.812 -19.859 1 93.88 16 LEU B CA 1
ATOM 1092 C C . LEU B 1 16 ? 11.469 -36.188 -19.734 1 93.88 16 LEU B C 1
ATOM 1094 O O . LEU B 1 16 ? 10.984 -37.188 -20.266 1 93.88 16 LEU B O 1
ATOM 1098 N N . TYR B 1 17 ? 12.469 -36.156 -18.875 1 95 17 TYR B N 1
ATOM 1099 C CA . TYR B 1 17 ? 13.25 -37.375 -18.766 1 95 17 TYR B CA 1
ATOM 1100 C C . TYR B 1 17 ? 12.805 -38.188 -17.547 1 95 17 TYR B C 1
ATOM 1102 O O . TYR B 1 17 ? 12.867 -39.438 -17.562 1 95 17 TYR B O 1
ATOM 1110 N N . THR B 1 18 ? 12.438 -37.531 -16.453 1 95.5 18 THR B N 1
ATOM 1111 C CA . THR B 1 18 ? 12.211 -38.219 -15.195 1 95.5 18 THR B CA 1
ATOM 1112 C C . THR B 1 18 ? 10.734 -38.219 -14.82 1 95.5 18 THR B C 1
ATOM 1114 O O . THR B 1 18 ? 10.305 -38.938 -13.938 1 95.5 18 THR B O 1
ATOM 1117 N N . ASP B 1 19 ? 9.875 -37.312 -15.383 1 94.69 19 ASP B N 1
ATOM 1118 C CA . ASP B 1 19 ? 8.461 -37.125 -15.078 1 94.69 19 ASP B CA 1
ATOM 1119 C C . ASP B 1 19 ? 8.273 -36.5 -13.68 1 94.69 19 ASP B C 1
ATOM 1121 O O . ASP B 1 19 ? 7.27 -36.781 -13.016 1 94.69 19 ASP B O 1
ATOM 1125 N N . SER B 1 20 ? 9.273 -35.875 -13.258 1 95.56 20 SER B N 1
ATOM 1126 C CA . SER B 1 20 ? 9.234 -35.219 -11.953 1 95.56 20 SER B CA 1
ATOM 1127 C C . SER B 1 20 ? 9.891 -33.844 -12.008 1 95.56 20 SER B C 1
ATOM 1129 O O . SER B 1 20 ? 10.578 -33.5 -12.977 1 95.56 20 SER B O 1
ATOM 1131 N N . ILE B 1 21 ? 9.5 -33.031 -11.008 1 95.31 21 ILE B N 1
ATOM 1132 C CA . ILE B 1 21 ? 10.156 -31.734 -10.938 1 95.31 21 ILE B CA 1
ATOM 1133 C C . ILE B 1 21 ? 10.703 -31.516 -9.531 1 95.31 21 ILE B C 1
ATOM 11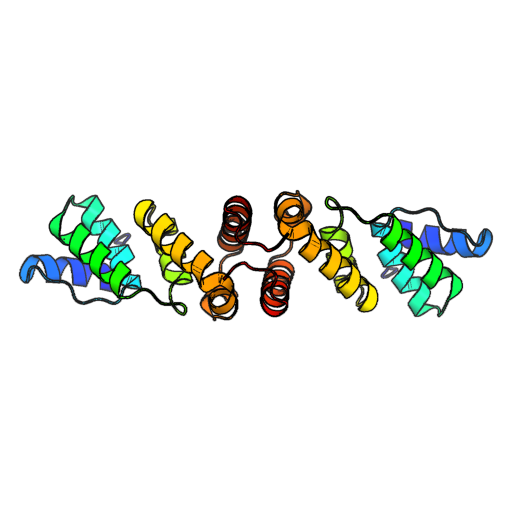35 O O . ILE B 1 21 ? 10.195 -32.062 -8.555 1 95.31 21 ILE B O 1
ATOM 1139 N N . SER B 1 22 ? 11.891 -30.844 -9.492 1 93.25 22 SER B N 1
ATOM 1140 C CA . SER B 1 22 ? 12.523 -30.422 -8.25 1 93.25 22 SER B CA 1
ATOM 1141 C C . SER B 1 22 ? 13.008 -28.984 -8.344 1 93.25 22 SER B C 1
ATOM 1143 O O . SER B 1 22 ? 14.117 -28.719 -8.812 1 93.25 22 SER B O 1
ATOM 1145 N N . LEU B 1 23 ? 12.148 -28.016 -8 1 94.5 23 LEU B N 1
ATOM 1146 C CA . LEU B 1 23 ? 12.508 -26.594 -7.992 1 94.5 23 LEU B CA 1
ATOM 1147 C C . LEU B 1 23 ? 11.695 -25.844 -6.945 1 94.5 23 LEU B C 1
ATOM 1149 O O . LEU B 1 23 ? 10.617 -26.281 -6.543 1 94.5 23 LEU B O 1
ATOM 1153 N N . PRO B 1 24 ? 12.281 -24.781 -6.441 1 95.31 24 PRO B N 1
ATOM 1154 C CA . PRO B 1 24 ? 11.508 -23.969 -5.492 1 95.31 24 PRO B CA 1
ATOM 1155 C C . PRO B 1 24 ? 10.273 -23.328 -6.121 1 95.31 24 PRO B C 1
ATOM 1157 O O . PRO B 1 24 ? 10.203 -23.203 -7.344 1 95.31 24 PRO B O 1
ATOM 1160 N N . PRO B 1 25 ? 9.305 -22.984 -5.336 1 96.81 25 PRO B N 1
ATOM 1161 C CA . PRO B 1 25 ? 8.047 -22.406 -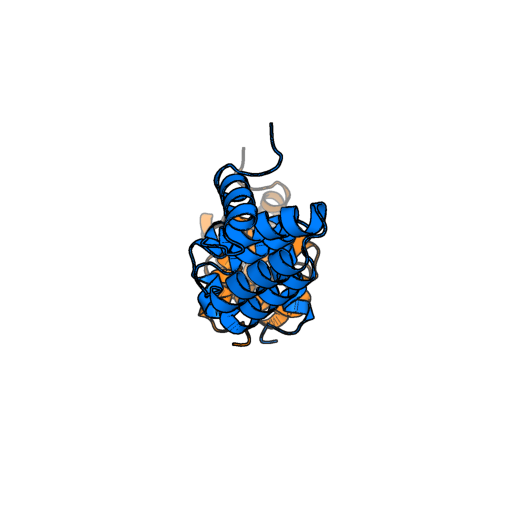5.816 1 96.81 25 PRO B CA 1
ATOM 1162 C C . PRO B 1 25 ? 8.25 -21.219 -6.742 1 96.81 25 PRO B C 1
ATOM 1164 O O . PRO B 1 25 ? 7.547 -21.078 -7.746 1 96.81 25 PRO B O 1
ATOM 1167 N N . GLU B 1 26 ? 9.188 -20.422 -6.527 1 94 26 GLU B N 1
ATOM 1168 C CA . GLU B 1 26 ? 9.422 -19.219 -7.32 1 94 26 GLU B CA 1
ATOM 1169 C C . GLU B 1 26 ? 9.781 -19.578 -8.758 1 94 26 GLU B C 1
ATOM 1171 O O . GLU B 1 26 ? 9.367 -18.875 -9.695 1 94 26 GLU B O 1
ATOM 1176 N N . GLU B 1 27 ? 10.539 -20.609 -8.93 1 94.5 27 GLU B N 1
ATOM 1177 C CA . GLU B 1 27 ? 10.938 -21.047 -10.266 1 94.5 27 GLU B CA 1
ATOM 1178 C C . GLU B 1 27 ? 9.852 -21.891 -10.922 1 94.5 27 GLU B C 1
ATOM 1180 O O . GLU B 1 27 ? 9.742 -21.922 -12.148 1 94.5 27 GLU B O 1
ATOM 1185 N N . ALA B 1 28 ? 9.047 -22.547 -10.039 1 96.75 28 ALA B N 1
ATOM 1186 C CA . ALA B 1 28 ? 7.938 -23.359 -10.539 1 96.75 28 ALA B CA 1
ATOM 1187 C C . ALA B 1 28 ? 6.934 -22.5 -11.305 1 96.75 28 ALA B C 1
ATOM 1189 O O . ALA B 1 28 ? 6.273 -22.969 -12.227 1 96.75 28 ALA B O 1
ATOM 1190 N N . VAL B 1 29 ? 6.82 -21.203 -11.031 1 95.69 29 VAL B N 1
ATOM 1191 C CA . VAL B 1 29 ? 5.918 -20.297 -11.742 1 95.69 29 VAL B CA 1
ATOM 1192 C C . VAL B 1 29 ? 6.367 -20.156 -13.195 1 95.69 29 VAL B C 1
ATOM 1194 O O . VAL B 1 29 ? 5.547 -20.203 -14.109 1 95.69 29 VAL B O 1
ATOM 1197 N N . GLY B 1 30 ? 7.711 -19.969 -13.367 1 94.62 30 GLY B N 1
ATOM 1198 C CA . GLY B 1 30 ? 8.234 -19.922 -14.719 1 94.62 30 GLY B CA 1
ATOM 1199 C C . GLY B 1 30 ? 8.023 -21.203 -15.492 1 94.62 30 GLY B C 1
ATOM 1200 O O . GLY B 1 30 ? 7.711 -21.172 -16.688 1 94.62 30 GLY B O 1
ATOM 1201 N N . LEU B 1 31 ? 8.211 -22.328 -14.82 1 96.81 31 LEU B N 1
ATOM 1202 C CA . LEU B 1 31 ? 8.008 -23.625 -15.445 1 96.81 31 LEU B CA 1
ATOM 1203 C C . LEU B 1 31 ? 6.547 -23.812 -15.836 1 96.81 31 LEU B C 1
ATOM 1205 O O . LEU B 1 31 ? 6.254 -24.438 -16.859 1 96.81 31 LEU B O 1
ATOM 1209 N N . LEU B 1 32 ? 5.648 -23.234 -15.031 1 95.88 32 LEU B N 1
ATOM 1210 C CA . LEU B 1 32 ? 4.223 -23.297 -15.336 1 95.88 32 LEU B CA 1
ATOM 1211 C C . LEU B 1 32 ? 3.932 -22.625 -16.672 1 95.88 32 LEU B C 1
ATOM 1213 O O . LEU B 1 32 ? 3.072 -23.094 -17.438 1 95.88 32 LEU B O 1
ATOM 1217 N N . ASP B 1 33 ? 4.668 -21.594 -16.969 1 92.81 33 ASP B N 1
ATOM 1218 C CA . ASP B 1 33 ? 4.508 -20.922 -18.25 1 92.81 33 ASP B CA 1
ATOM 1219 C C . ASP B 1 33 ? 4.891 -21.828 -19.406 1 92.81 33 ASP B C 1
ATOM 1221 O O . ASP B 1 33 ? 4.18 -21.906 -20.422 1 92.81 33 ASP B O 1
ATOM 1225 N N . LEU B 1 34 ? 5.965 -22.578 -19.25 1 92.94 34 LEU B N 1
ATOM 1226 C CA . LEU B 1 34 ? 6.398 -23.531 -20.25 1 92.94 34 LEU B CA 1
ATOM 1227 C C . LEU B 1 34 ? 5.398 -24.672 -20.391 1 92.94 34 LEU B C 1
ATOM 1229 O O . LEU B 1 34 ? 5.07 -25.094 -21.5 1 92.94 34 LEU B O 1
ATOM 1233 N N . ALA B 1 35 ? 4.949 -25.125 -19.203 1 95.44 35 ALA B N 1
ATOM 1234 C CA . ALA B 1 35 ? 3.961 -26.203 -19.188 1 95.44 35 ALA B CA 1
ATOM 1235 C C . ALA B 1 35 ? 2.703 -25.797 -19.953 1 95.44 35 ALA B C 1
ATOM 1237 O O . ALA B 1 35 ? 2.127 -26.594 -20.688 1 95.44 35 ALA B O 1
ATOM 1238 N N . THR B 1 36 ? 2.314 -24.484 -19.812 1 92.31 36 THR B N 1
ATOM 1239 C CA . THR B 1 36 ? 1.142 -23.953 -20.5 1 92.31 36 THR B CA 1
ATOM 1240 C C . THR B 1 36 ? 1.407 -23.797 -22 1 92.31 36 THR B C 1
ATOM 1242 O O . THR B 1 36 ? 0.576 -24.188 -22.812 1 92.31 36 THR B O 1
ATOM 1245 N N . PHE B 1 37 ? 2.633 -23.359 -22.359 1 89.88 37 PHE B N 1
ATOM 1246 C CA . PHE B 1 37 ? 3.016 -23.125 -23.75 1 89.88 37 PHE B CA 1
ATOM 1247 C C . PHE B 1 37 ? 3.045 -24.453 -24.516 1 89.88 37 PHE B C 1
ATOM 1249 O O . PHE B 1 37 ? 2.525 -24.531 -25.641 1 89.88 37 PHE B O 1
ATOM 1256 N N . TYR B 1 38 ? 3.479 -25.484 -23.891 1 91.5 38 TYR B N 1
ATOM 1257 C CA . TYR B 1 38 ? 3.633 -26.766 -24.547 1 91.5 38 TYR B CA 1
ATOM 1258 C C . TYR B 1 38 ? 2.465 -27.703 -24.234 1 91.5 38 TYR B C 1
ATOM 1260 O O . TYR B 1 38 ? 2.508 -28.891 -24.531 1 91.5 38 TYR B O 1
ATOM 1268 N N . ARG B 1 39 ? 1.478 -27.203 -23.484 1 92.44 39 ARG B N 1
ATOM 1269 C CA . ARG B 1 39 ? 0.245 -27.906 -23.141 1 92.44 39 ARG B CA 1
ATOM 1270 C C . ARG B 1 39 ? 0.544 -29.219 -22.438 1 92.44 39 ARG B C 1
ATOM 1272 O O . ARG B 1 39 ? -0.025 -30.25 -22.781 1 92.44 39 ARG B O 1
ATOM 1279 N N . GLU B 1 40 ? 1.532 -29.156 -21.547 1 93.75 40 GLU B N 1
ATOM 1280 C CA . GLU B 1 40 ? 1.861 -30.297 -20.703 1 93.75 40 GLU B CA 1
ATOM 1281 C C . GLU B 1 40 ? 1.05 -30.266 -19.406 1 93.75 40 GLU B C 1
ATOM 1283 O O . GLU B 1 40 ? 1.503 -29.734 -18.391 1 93.75 40 GLU B O 1
ATOM 1288 N N . ASN B 1 41 ? -0.008 -30.969 -19.359 1 94.62 41 ASN B N 1
ATOM 1289 C CA . ASN B 1 41 ? -0.965 -30.891 -18.25 1 94.62 41 ASN B CA 1
ATOM 1290 C C . ASN B 1 41 ? -0.394 -31.469 -16.969 1 94.62 41 ASN B C 1
ATOM 1292 O O . ASN B 1 41 ? -0.619 -30.922 -15.883 1 94.62 41 ASN B O 1
ATOM 1296 N N . ARG B 1 42 ? 0.188 -32.594 -17.172 1 95.56 42 ARG B N 1
ATOM 1297 C CA . ARG B 1 42 ? 0.768 -33.156 -15.961 1 95.56 42 ARG B CA 1
ATOM 1298 C C . ARG B 1 42 ? 1.792 -32.219 -15.336 1 95.56 42 ARG B C 1
ATOM 1300 O O . ARG B 1 42 ? 1.803 -32.031 -14.117 1 95.56 42 ARG B O 1
ATOM 1307 N N . LEU B 1 43 ? 2.621 -31.594 -16.094 1 96.75 43 LEU B N 1
ATOM 1308 C CA . LEU B 1 43 ? 3.613 -30.625 -15.625 1 96.75 43 LEU B CA 1
ATOM 1309 C C . LEU B 1 43 ? 2.938 -29.422 -14.992 1 96.75 43 LEU B C 1
ATOM 1311 O O . LEU B 1 43 ? 3.395 -28.906 -13.961 1 96.75 43 LEU B O 1
ATOM 1315 N N . LYS B 1 44 ? 1.904 -28.922 -15.625 1 96 44 LYS B N 1
ATOM 1316 C CA . LYS B 1 44 ? 1.135 -27.797 -15.078 1 96 44 LYS B CA 1
ATOM 1317 C C . LYS B 1 44 ? 0.671 -28.094 -13.656 1 96 44 LYS B C 1
ATOM 1319 O O . LYS B 1 44 ? 0.87 -27.281 -12.758 1 96 44 LYS B O 1
ATOM 1324 N N . LYS B 1 45 ? 0.151 -29.297 -13.484 1 96.44 45 LYS B N 1
ATOM 1325 C CA . LYS B 1 45 ? -0.354 -29.688 -12.18 1 96.44 45 LYS B CA 1
ATOM 1326 C C . LYS B 1 45 ? 0.78 -29.797 -11.164 1 96.44 45 LYS B C 1
ATOM 1328 O O . LYS B 1 45 ? 0.625 -29.406 -10 1 96.44 45 LYS B O 1
ATOM 1333 N N . LEU B 1 46 ? 1.834 -30.344 -11.578 1 97.12 46 LEU B N 1
ATOM 1334 C CA . LEU B 1 46 ? 2.988 -30.5 -10.703 1 97.12 46 LEU B CA 1
ATOM 1335 C C . LEU B 1 46 ? 3.514 -29.141 -10.25 1 97.12 46 LEU B C 1
ATOM 1337 O O . LEU B 1 46 ? 3.828 -28.953 -9.078 1 97.12 46 LEU B O 1
ATOM 1341 N N . CYS B 1 47 ? 3.572 -28.172 -11.141 1 97.5 47 CYS B N 1
ATOM 1342 C CA . CYS B 1 47 ? 4.012 -26.828 -10.797 1 97.5 47 CYS B CA 1
ATOM 1343 C C . CYS B 1 47 ? 3.045 -26.156 -9.82 1 97.5 47 CYS B C 1
ATOM 1345 O O . CYS B 1 47 ? 3.469 -25.578 -8.828 1 97.5 47 CYS B O 1
ATOM 1347 N N . GLN B 1 48 ? 1.789 -26.219 -10.188 1 96.75 48 GLN B N 1
ATOM 1348 C CA . GLN B 1 48 ? 0.771 -25.641 -9.312 1 96.75 48 GLN B CA 1
ATOM 1349 C C . GLN B 1 48 ? 0.856 -26.219 -7.906 1 96.75 48 GLN B C 1
ATOM 1351 O O . GLN B 1 48 ? 0.768 -25.484 -6.922 1 96.75 48 GLN B O 1
ATOM 1356 N N . GLN B 1 49 ? 1.049 -27.516 -7.816 1 96.94 49 GLN B N 1
ATOM 1357 C CA . GLN B 1 49 ? 1.182 -28.188 -6.527 1 96.94 49 GLN B CA 1
ATOM 1358 C C . GLN B 1 49 ? 2.426 -27.703 -5.785 1 96.94 49 GLN B C 1
ATOM 1360 O O . GLN B 1 49 ? 2.381 -27.469 -4.578 1 96.94 49 GLN B O 1
ATOM 1365 N N . THR B 1 50 ? 3.492 -27.594 -6.441 1 97.69 50 THR B N 1
ATOM 1366 C CA . THR B 1 50 ? 4.742 -27.109 -5.855 1 97.69 50 THR B CA 1
ATOM 1367 C C . THR B 1 50 ? 4.57 -25.719 -5.273 1 97.69 50 THR B C 1
ATOM 1369 O O . THR B 1 50 ? 5.031 -25.438 -4.164 1 97.69 50 THR B O 1
ATOM 1372 N N . ILE B 1 51 ? 3.928 -24.875 -5.969 1 97.88 51 ILE B N 1
ATOM 1373 C CA . ILE B 1 51 ? 3.715 -23.5 -5.559 1 97.88 51 ILE B CA 1
ATOM 1374 C C . ILE B 1 51 ? 2.781 -23.453 -4.352 1 97.88 51 ILE B C 1
ATOM 1376 O O . ILE B 1 51 ? 3.078 -22.797 -3.35 1 97.88 51 ILE B O 1
ATOM 1380 N N . LYS B 1 52 ? 1.685 -24.141 -4.422 1 97.31 52 LYS B N 1
ATOM 1381 C CA . LYS B 1 52 ? 0.676 -24.141 -3.365 1 97.31 52 LYS B CA 1
ATOM 1382 C C . LYS B 1 52 ? 1.245 -24.703 -2.064 1 97.31 52 LYS B C 1
ATOM 1384 O O . LYS B 1 52 ? 0.924 -24.203 -0.979 1 97.31 52 LYS B O 1
ATOM 1389 N N . GLN B 1 53 ? 2.111 -25.672 -2.213 1 97.56 53 GLN B N 1
ATOM 1390 C CA . GLN B 1 53 ? 2.676 -26.312 -1.028 1 97.56 53 GLN B CA 1
ATOM 1391 C C . GLN B 1 53 ? 3.852 -25.516 -0.478 1 97.56 53 GLN B C 1
ATOM 1393 O O . GLN B 1 53 ? 4.203 -25.641 0.697 1 97.56 53 GLN B O 1
ATOM 1398 N N . GLY B 1 54 ? 4.391 -24.719 -1.257 1 98.06 54 GLY B N 1
ATOM 1399 C CA . GLY B 1 54 ? 5.633 -24.062 -0.881 1 98.06 54 GLY B CA 1
ATOM 1400 C C . GLY B 1 54 ? 5.453 -22.594 -0.539 1 98.06 54 GLY B C 1
ATOM 1401 O O . GLY B 1 54 ? 6.406 -21.922 -0.141 1 98.06 54 GLY B O 1
ATOM 1402 N N . ILE B 1 55 ? 4.262 -22.016 -0.676 1 98.31 55 ILE B N 1
ATOM 1403 C CA . ILE B 1 55 ? 4.047 -20.594 -0.411 1 98.31 55 ILE B CA 1
ATOM 1404 C C . ILE B 1 55 ? 4.09 -20.328 1.094 1 98.31 55 ILE B C 1
ATOM 1406 O O . ILE B 1 55 ? 3.604 -21.141 1.883 1 98.31 55 ILE B O 1
ATOM 1410 N N . CYS B 1 56 ? 4.699 -19.266 1.478 1 98.19 56 CYS B N 1
ATOM 1411 C CA . CYS B 1 56 ? 4.715 -18.75 2.84 1 98.19 56 CYS B CA 1
ATOM 1412 C C . CYS B 1 56 ? 4.809 -17.219 2.844 1 98.19 56 CYS B C 1
ATOM 1414 O O . CYS B 1 56 ? 4.918 -16.594 1.785 1 98.19 56 CYS B O 1
ATOM 1416 N N . GLU B 1 57 ? 4.777 -16.641 3.967 1 97.38 57 GLU B N 1
ATOM 1417 C CA . GLU B 1 57 ? 4.754 -15.18 4.098 1 97.38 57 GLU B CA 1
ATOM 1418 C C . GLU B 1 57 ? 5.969 -14.547 3.432 1 97.38 57 GLU B C 1
ATOM 1420 O O . GLU B 1 57 ? 5.855 -13.508 2.779 1 97.38 57 GLU B O 1
ATOM 1425 N N . GLU B 1 58 ? 7.113 -15.195 3.492 1 97.31 58 GLU B N 1
ATOM 1426 C CA . GLU B 1 58 ? 8.375 -14.617 3.043 1 97.31 58 GLU B CA 1
ATOM 1427 C C . GLU B 1 58 ? 8.477 -14.617 1.52 1 97.31 58 GLU B C 1
ATOM 1429 O O . GLU B 1 58 ? 9.133 -13.758 0.932 1 97.31 58 GLU B O 1
ATOM 1434 N N . ASN B 1 59 ? 7.801 -15.531 0.858 1 97.81 59 ASN B N 1
ATOM 1435 C CA . ASN B 1 59 ? 7.969 -15.609 -0.588 1 97.81 59 ASN B CA 1
ATOM 1436 C C . ASN B 1 59 ? 6.68 -15.266 -1.325 1 97.81 59 ASN B C 1
ATOM 1438 O O . ASN B 1 59 ? 6.66 -15.203 -2.557 1 97.81 59 ASN B O 1
ATOM 1442 N N . ALA B 1 60 ? 5.621 -14.977 -0.648 1 98.06 60 ALA B N 1
ATOM 1443 C CA . ALA B 1 60 ? 4.289 -14.781 -1.219 1 98.06 60 ALA B CA 1
ATOM 1444 C C . ALA B 1 60 ? 4.285 -13.641 -2.229 1 98.06 60 ALA B C 1
ATOM 1446 O O . ALA B 1 60 ? 3.686 -13.758 -3.303 1 98.06 60 ALA B O 1
ATOM 1447 N N . ILE B 1 61 ? 4.98 -12.547 -1.944 1 97.88 61 ILE B N 1
ATOM 1448 C CA . ILE B 1 61 ? 5.004 -11.398 -2.838 1 97.88 61 ILE B CA 1
ATOM 1449 C C . ILE B 1 61 ? 5.758 -11.75 -4.117 1 97.88 61 ILE B C 1
ATOM 1451 O O . ILE B 1 61 ? 5.348 -11.359 -5.215 1 97.88 61 ILE B O 1
ATOM 1455 N N . ALA B 1 62 ? 6.855 -12.477 -3.965 1 96.88 62 ALA B N 1
ATOM 1456 C CA . ALA B 1 62 ? 7.613 -12.914 -5.137 1 96.88 62 ALA B CA 1
ATOM 1457 C C . ALA B 1 62 ? 6.773 -13.828 -6.023 1 96.88 62 ALA B C 1
ATOM 1459 O O . ALA B 1 62 ? 6.809 -13.719 -7.25 1 96.88 62 ALA B O 1
ATOM 1460 N N . LEU B 1 63 ? 6.047 -14.695 -5.398 1 97.75 63 LEU B N 1
ATOM 1461 C CA . LEU B 1 63 ? 5.168 -15.602 -6.129 1 97.75 63 LEU B CA 1
ATOM 1462 C C . LEU B 1 63 ? 4.062 -14.828 -6.84 1 97.75 63 LEU B C 1
ATOM 1464 O O . LEU B 1 63 ? 3.768 -15.086 -8.008 1 97.75 63 LEU B O 1
ATOM 1468 N N . LEU B 1 64 ? 3.48 -13.836 -6.141 1 97.81 64 LEU B N 1
ATOM 1469 C CA . LEU B 1 64 ? 2.471 -12.977 -6.738 1 97.81 64 LEU B CA 1
ATOM 1470 C C . LEU B 1 64 ? 3.041 -12.219 -7.934 1 97.81 64 LEU B C 1
ATOM 1472 O O . LEU B 1 64 ? 2.438 -12.203 -9.008 1 97.81 64 LEU B O 1
ATOM 1476 N N . SER B 1 65 ? 4.223 -11.688 -7.809 1 96.75 65 SER B N 1
ATOM 1477 C CA . SER B 1 65 ? 4.891 -10.953 -8.875 1 96.75 65 SER B CA 1
ATOM 1478 C C . SER B 1 65 ? 5.152 -11.836 -10.086 1 96.75 65 SER B C 1
ATOM 1480 O O . SER B 1 65 ? 4.902 -11.438 -11.227 1 96.75 65 SER B O 1
ATOM 1482 N N . ALA B 1 66 ? 5.648 -13.031 -9.875 1 95 66 ALA B N 1
ATOM 1483 C CA . ALA B 1 66 ? 5.918 -13.969 -10.961 1 95 66 ALA B CA 1
ATOM 1484 C C . ALA B 1 66 ? 4.629 -14.375 -11.672 1 95 66 ALA B C 1
ATOM 1486 O O . ALA B 1 66 ? 4.594 -14.461 -12.898 1 95 66 ALA B O 1
ATOM 1487 N N . ALA B 1 67 ? 3.584 -14.617 -10.852 1 96.38 67 ALA B N 1
ATOM 1488 C CA . ALA B 1 67 ? 2.299 -14.992 -11.438 1 96.38 67 ALA B CA 1
ATOM 1489 C C . ALA B 1 67 ? 1.771 -13.883 -12.352 1 96.38 67 ALA B C 1
ATOM 1491 O O . ALA B 1 67 ? 1.206 -14.164 -13.414 1 96.38 67 ALA B O 1
ATOM 1492 N N . VAL B 1 68 ? 1.975 -12.617 -11.977 1 95.81 68 VAL B N 1
ATOM 1493 C CA . VAL B 1 68 ? 1.586 -11.477 -12.797 1 95.81 68 VAL B CA 1
ATOM 1494 C C . VAL B 1 68 ? 2.457 -11.414 -14.047 1 95.81 68 VAL B C 1
ATOM 1496 O O . VAL B 1 68 ? 1.943 -11.297 -15.164 1 95.81 68 VAL B O 1
ATOM 1499 N N . LYS B 1 69 ? 3.746 -11.531 -13.891 1 92.5 69 LYS B N 1
ATOM 1500 C CA . LYS B 1 69 ? 4.711 -11.453 -14.984 1 92.5 69 LYS B CA 1
ATOM 1501 C C . LYS B 1 69 ? 4.398 -12.484 -16.062 1 92.5 69 LYS B C 1
ATOM 1503 O O . LYS B 1 69 ? 4.508 -12.188 -17.266 1 92.5 69 LYS B O 1
ATOM 1508 N N . TYR B 1 70 ? 3.951 -13.625 -15.609 1 91.06 70 TYR B N 1
ATOM 1509 C CA . TYR B 1 70 ? 3.746 -14.719 -16.547 1 91.06 70 TYR B CA 1
ATOM 1510 C C . TYR B 1 70 ? 2.271 -14.875 -16.891 1 91.06 70 TYR B C 1
ATOM 1512 O O . TYR B 1 70 ? 1.861 -15.891 -17.453 1 91.06 70 TYR B O 1
ATOM 1520 N N . ASP B 1 71 ? 1.456 -13.961 -16.484 1 92.75 71 ASP B N 1
ATOM 1521 C CA . ASP B 1 71 ? 0.03 -13.922 -16.781 1 92.75 71 ASP B CA 1
ATOM 1522 C C . ASP B 1 71 ? -0.664 -15.211 -16.359 1 92.75 71 ASP B C 1
ATOM 1524 O O . ASP B 1 71 ? -1.478 -15.758 -17.109 1 92.75 71 ASP B O 1
ATOM 1528 N N . ALA B 1 72 ? -0.256 -15.797 -15.242 1 92.94 72 ALA B N 1
ATOM 1529 C CA . ALA B 1 72 ? -0.912 -16.969 -14.656 1 92.94 72 ALA B CA 1
ATOM 1530 C C . ALA B 1 72 ? -2.045 -16.547 -13.727 1 92.94 72 ALA B C 1
ATOM 1532 O O . ALA B 1 72 ? -1.848 -16.422 -12.516 1 92.94 72 ALA B O 1
ATOM 1533 N N . GLN B 1 73 ? -3.158 -16.422 -14.195 1 94 73 GLN B N 1
ATOM 1534 C CA . GLN B 1 73 ? -4.27 -15.781 -13.5 1 94 73 GLN B CA 1
ATOM 1535 C C . GLN B 1 73 ? -4.656 -16.562 -12.242 1 94 73 GLN B C 1
ATOM 1537 O O . GLN B 1 73 ? -4.824 -15.969 -11.172 1 94 73 GLN B O 1
ATOM 1542 N N . ASP B 1 74 ? -4.801 -17.906 -12.367 1 94.56 74 ASP B N 1
ATOM 1543 C CA . ASP B 1 74 ? -5.203 -18.719 -11.219 1 94.56 74 ASP B CA 1
ATOM 1544 C C . ASP B 1 74 ? -4.195 -18.594 -10.078 1 94.56 74 ASP B C 1
ATOM 1546 O O . ASP B 1 74 ? -4.578 -18.516 -8.906 1 94.56 74 ASP B O 1
ATOM 1550 N N . LEU B 1 75 ? -2.988 -18.562 -10.43 1 96.06 75 LEU B N 1
ATOM 1551 C CA . LEU B 1 75 ? -1.934 -18.453 -9.422 1 96.06 75 LEU B CA 1
ATOM 1552 C C . LEU B 1 75 ? -1.894 -17.047 -8.828 1 96.06 75 LEU B C 1
ATOM 1554 O O . LEU B 1 75 ? -1.63 -16.891 -7.633 1 96.06 75 LEU B O 1
ATOM 1558 N N . GLU B 1 76 ? -2.057 -16.047 -9.688 1 97.31 76 GLU B N 1
ATOM 1559 C CA . GLU B 1 76 ? -2.125 -14.68 -9.18 1 97.31 76 GLU B CA 1
ATOM 1560 C C . GLU B 1 76 ? -3.189 -14.547 -8.102 1 97.31 76 GLU B C 1
ATOM 1562 O O . GLU B 1 76 ? -2.938 -13.969 -7.039 1 97.31 76 GLU B O 1
ATOM 1567 N N . GLU B 1 77 ? -4.355 -15.094 -8.383 1 97.69 77 GLU B N 1
ATOM 1568 C CA . GLU B 1 77 ? -5.449 -15.031 -7.418 1 97.69 77 GLU B CA 1
ATOM 1569 C C . GLU B 1 77 ? -5.102 -15.789 -6.141 1 97.69 77 GLU B C 1
ATOM 1571 O O . GLU B 1 77 ? -5.379 -15.312 -5.039 1 97.69 77 GLU B O 1
ATOM 1576 N N . PHE B 1 78 ? -4.605 -16.969 -6.246 1 98.12 78 PHE B N 1
ATOM 1577 C CA . PHE B 1 78 ? -4.215 -17.781 -5.098 1 98.12 78 PHE B CA 1
ATOM 1578 C C . PHE B 1 78 ? -3.207 -17.031 -4.23 1 98.12 78 PHE B C 1
ATOM 1580 O O . PHE B 1 78 ? -3.383 -16.938 -3.016 1 98.12 78 PHE B O 1
ATOM 1587 N N . CYS B 1 79 ? -2.145 -16.531 -4.844 1 98.25 79 CYS B N 1
ATOM 1588 C CA . CYS B 1 79 ? -1.107 -15.812 -4.109 1 98.25 79 CYS B CA 1
ATOM 1589 C C . CYS B 1 79 ? -1.665 -14.547 -3.475 1 98.25 79 CYS B C 1
ATOM 1591 O O . CYS B 1 79 ? -1.318 -14.211 -2.342 1 98.25 79 CYS B O 1
ATOM 1593 N N . PHE B 1 80 ? -2.51 -13.852 -4.238 1 98.25 80 PHE B N 1
ATOM 1594 C CA . PHE B 1 80 ? -3.139 -12.648 -3.719 1 98.25 80 PHE B CA 1
ATOM 1595 C C . PHE B 1 80 ? -3.934 -12.953 -2.453 1 98.25 80 PHE B C 1
ATOM 1597 O O . PHE B 1 80 ? -3.789 -12.266 -1.441 1 98.25 80 PHE B O 1
ATOM 1604 N N . ARG B 1 81 ? -4.723 -14.008 -2.504 1 97.62 81 ARG B N 1
ATOM 1605 C CA . ARG B 1 81 ? -5.531 -14.391 -1.35 1 97.62 81 ARG B CA 1
ATOM 1606 C C . ARG B 1 81 ? -4.648 -14.742 -0.158 1 97.62 81 ARG B C 1
ATOM 1608 O O . ARG B 1 81 ? -4.961 -14.391 0.98 1 97.62 81 ARG B O 1
ATOM 1615 N N . PHE B 1 82 ? -3.682 -15.453 -0.417 1 98.31 82 PHE B N 1
ATOM 1616 C CA . PHE B 1 82 ? -2.748 -15.766 0.657 1 98.31 82 PHE B CA 1
ATOM 1617 C C . PHE B 1 82 ? -2.199 -14.5 1.292 1 98.31 82 PHE B C 1
ATOM 1619 O O . PHE B 1 82 ? -2.182 -14.367 2.518 1 98.31 82 PHE B O 1
ATOM 1626 N N . CYS B 1 83 ? -1.76 -13.523 0.469 1 97.75 83 CYS B N 1
ATOM 1627 C CA . CYS B 1 83 ? -1.182 -12.281 0.967 1 97.75 83 CYS B CA 1
ATOM 1628 C C . CYS B 1 83 ? -2.191 -11.508 1.808 1 97.75 83 CYS B C 1
ATOM 1630 O O . CYS B 1 83 ? -1.858 -11.016 2.887 1 97.75 83 CYS B O 1
ATOM 1632 N N . VAL B 1 84 ? -3.367 -11.438 1.279 1 96.88 84 VAL B N 1
ATOM 1633 C CA .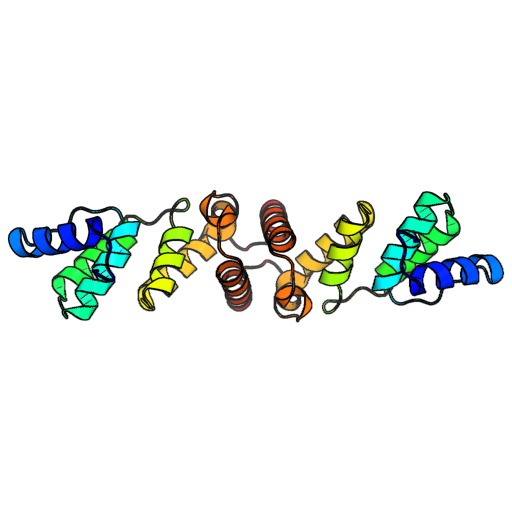 VAL B 1 84 ? -4.414 -10.695 1.973 1 96.88 84 VAL B CA 1
ATOM 1634 C C . VAL B 1 84 ? -4.715 -11.359 3.316 1 96.88 84 VAL B C 1
ATOM 1636 O O . VAL B 1 84 ? -4.926 -10.672 4.32 1 96.88 84 VAL B O 1
ATOM 1639 N N . ASN B 1 85 ? -4.676 -12.68 3.342 1 96.5 85 ASN B N 1
ATOM 1640 C CA . ASN B 1 85 ? -4.969 -13.422 4.566 1 96.5 85 ASN B CA 1
ATOM 1641 C C . ASN B 1 85 ? -3.852 -13.273 5.594 1 96.5 85 ASN B C 1
ATOM 1643 O O . ASN B 1 85 ? -4.066 -13.492 6.785 1 96.5 85 ASN B O 1
ATOM 1647 N N . HIS B 1 86 ? -2.75 -12.922 5.176 1 95.81 86 HIS B N 1
ATOM 1648 C CA . HIS B 1 86 ? -1.598 -12.75 6.055 1 95.81 86 HIS B CA 1
ATOM 1649 C C . HIS B 1 86 ? -0.998 -11.359 5.918 1 95.81 86 HIS B C 1
ATOM 1651 O O . HIS B 1 86 ? 0.219 -11.188 6.016 1 95.81 86 HIS B O 1
ATOM 1657 N N . LEU B 1 87 ? -1.81 -10.359 5.648 1 94.56 87 LEU B N 1
ATOM 1658 C CA . LEU B 1 87 ? -1.398 -9.031 5.203 1 94.56 87 LEU B CA 1
ATOM 1659 C C . LEU B 1 87 ? -0.47 -8.375 6.223 1 94.56 87 LEU B C 1
ATOM 1661 O O . LEU B 1 87 ? 0.557 -7.801 5.855 1 94.56 87 LEU B O 1
ATOM 1665 N N . THR B 1 88 ? -0.768 -8.547 7.516 1 94.94 88 THR B N 1
ATOM 1666 C CA . THR B 1 88 ? 0.031 -7.922 8.57 1 94.94 88 THR B CA 1
ATOM 1667 C C . THR B 1 88 ? 1.473 -8.422 8.516 1 94.94 88 THR B C 1
ATOM 1669 O O . THR B 1 88 ? 2.412 -7.621 8.531 1 94.94 88 THR B O 1
ATOM 1672 N N . VAL B 1 89 ? 1.646 -9.672 8.391 1 96.38 89 VAL B N 1
ATOM 1673 C CA . VAL B 1 89 ? 2.977 -10.273 8.383 1 96.38 89 VAL B CA 1
ATOM 1674 C C . VAL B 1 89 ? 3.654 -10 7.039 1 96.38 89 VAL B C 1
ATOM 1676 O O . VAL B 1 89 ? 4.84 -9.672 6.992 1 96.38 89 VAL B O 1
ATOM 1679 N N . VAL B 1 90 ? 2.953 -10.078 5.957 1 96.81 90 VAL B N 1
ATOM 1680 C CA . VAL B 1 90 ? 3.486 -9.922 4.609 1 96.81 90 VAL B CA 1
ATOM 1681 C C . VAL B 1 90 ? 4.047 -8.508 4.441 1 96.81 90 VAL B C 1
ATOM 1683 O O . VAL B 1 90 ? 5.09 -8.32 3.809 1 96.81 90 VAL B O 1
ATOM 1686 N N . THR B 1 91 ? 3.367 -7.477 5 1 95.56 91 THR B N 1
ATOM 1687 C CA . THR B 1 91 ? 3.814 -6.094 4.859 1 95.56 91 THR B CA 1
ATOM 1688 C C . THR B 1 91 ? 5.129 -5.871 5.602 1 95.56 91 THR B C 1
ATOM 1690 O O . THR B 1 91 ? 5.777 -4.84 5.43 1 95.56 91 THR B O 1
ATOM 1693 N N . GLN B 1 92 ? 5.57 -6.816 6.391 1 94.88 92 GLN B N 1
ATOM 1694 C CA . GLN B 1 92 ? 6.793 -6.684 7.176 1 94.88 92 GLN B CA 1
ATOM 1695 C C . GLN B 1 92 ? 7.941 -7.457 6.539 1 94.88 92 GLN B C 1
ATOM 1697 O O . GLN B 1 92 ? 9.07 -7.422 7.031 1 94.88 92 GLN B O 1
ATOM 1702 N N . THR B 1 93 ? 7.711 -8.109 5.508 1 96.44 93 THR B N 1
ATOM 1703 C CA . THR B 1 93 ? 8.719 -8.914 4.836 1 96.44 93 THR B CA 1
ATOM 1704 C C . THR B 1 93 ? 9.555 -8.062 3.885 1 96.44 93 THR B C 1
ATOM 1706 O O . THR B 1 93 ? 9.141 -6.961 3.512 1 96.44 93 THR B O 1
ATOM 1709 N N . SER B 1 94 ? 10.75 -8.602 3.504 1 95.88 94 SER B N 1
ATOM 1710 C CA . SER B 1 94 ? 11.594 -7.945 2.51 1 95.88 94 SER B CA 1
ATOM 1711 C C . SER B 1 94 ? 10.93 -7.926 1.141 1 95.88 94 SER B C 1
ATOM 1713 O O . SER B 1 94 ? 11.125 -6.992 0.359 1 95.88 94 SER B O 1
ATOM 1715 N N . GLY B 1 95 ? 10.094 -8.93 0.889 1 95.31 95 GLY B N 1
ATOM 1716 C CA . GLY B 1 95 ? 9.352 -8.961 -0.364 1 95.31 95 GLY B CA 1
ATOM 1717 C C . GLY B 1 95 ? 8.469 -7.746 -0.566 1 95.31 95 GLY B C 1
ATOM 1718 O O . GLY B 1 95 ? 8.453 -7.156 -1.648 1 95.31 95 GLY B O 1
ATOM 1719 N N . PHE B 1 96 ? 7.848 -7.348 0.498 1 95.25 96 PHE B N 1
ATOM 1720 C CA . PHE B 1 96 ? 6.996 -6.164 0.437 1 95.25 96 PHE B CA 1
ATOM 1721 C C . PHE B 1 96 ? 7.832 -4.906 0.243 1 95.25 96 PHE B C 1
ATOM 1723 O O . PHE B 1 96 ? 7.488 -4.043 -0.568 1 95.25 96 PHE B O 1
ATOM 1730 N N . ALA B 1 97 ? 8.93 -4.875 0.938 1 93.94 97 ALA B N 1
ATOM 1731 C CA . ALA B 1 97 ? 9.812 -3.715 0.851 1 93.94 97 ALA B CA 1
ATOM 1732 C C . ALA B 1 97 ? 10.336 -3.529 -0.57 1 93.94 97 ALA B C 1
ATOM 1734 O O . ALA B 1 97 ? 10.562 -2.398 -1.012 1 93.94 97 ALA B O 1
ATOM 1735 N N . GLU B 1 98 ? 10.414 -4.578 -1.302 1 94.31 98 GLU B N 1
ATOM 1736 C CA . GLU B 1 98 ? 11.016 -4.55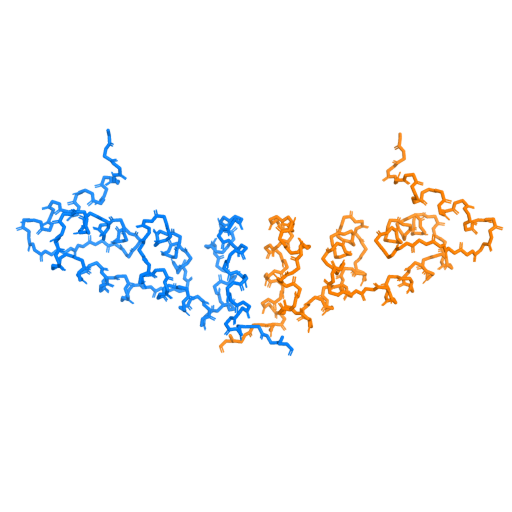1 -2.633 1 94.31 98 GLU B CA 1
ATOM 1737 C C . GLU B 1 98 ? 9.945 -4.562 -3.721 1 94.31 98 GLU B C 1
ATOM 1739 O O . GLU B 1 98 ? 10.266 -4.512 -4.91 1 94.31 98 GLU B O 1
ATOM 1744 N N . MET B 1 99 ? 8.727 -4.551 -3.332 1 95.25 99 MET B N 1
ATOM 1745 C CA . MET B 1 99 ? 7.621 -4.633 -4.285 1 95.25 99 MET B CA 1
ATOM 1746 C C . MET B 1 99 ? 7.621 -3.426 -5.219 1 95.25 99 MET B C 1
ATOM 1748 O O . MET B 1 99 ? 7.859 -2.299 -4.785 1 95.25 99 MET B O 1
ATOM 1752 N N . ASP B 1 100 ? 7.402 -3.758 -6.5 1 94.31 100 ASP B N 1
ATOM 1753 C CA . ASP B 1 100 ? 7.305 -2.686 -7.488 1 94.31 100 ASP B CA 1
ATOM 1754 C C . ASP B 1 100 ? 6.098 -1.792 -7.207 1 94.31 100 ASP B C 1
ATOM 1756 O O . ASP B 1 100 ? 5.066 -2.264 -6.719 1 94.31 100 ASP B O 1
ATOM 1760 N N . HIS B 1 101 ? 6.277 -0.501 -7.605 1 93.19 101 HIS B N 1
ATOM 1761 C CA . HIS B 1 101 ? 5.297 0.531 -7.289 1 93.19 101 HIS B CA 1
ATOM 1762 C C . HIS B 1 101 ? 3.924 0.181 -7.855 1 93.19 101 HIS B C 1
ATOM 1764 O O . HIS B 1 101 ? 2.916 0.265 -7.152 1 93.19 101 HIS B O 1
ATOM 1770 N N . ASP B 1 102 ? 3.926 -0.264 -9.094 1 94.31 102 ASP B N 1
ATOM 1771 C CA . ASP B 1 102 ? 2.646 -0.546 -9.742 1 94.31 102 ASP B CA 1
ATOM 1772 C C . ASP B 1 102 ? 1.976 -1.768 -9.117 1 94.31 102 ASP B C 1
ATOM 1774 O O . ASP B 1 102 ? 0.763 -1.771 -8.898 1 94.31 102 ASP B O 1
ATOM 1778 N N . LEU B 1 103 ? 2.783 -2.758 -8.898 1 95.69 103 LEU B N 1
ATOM 1779 C CA . LEU B 1 103 ? 2.248 -3.963 -8.266 1 95.69 103 LEU B CA 1
ATOM 1780 C C . LEU B 1 103 ? 1.706 -3.654 -6.875 1 95.69 103 LEU B C 1
ATOM 1782 O O . LEU B 1 103 ? 0.644 -4.152 -6.496 1 95.69 103 LEU B O 1
ATOM 1786 N N . LEU B 1 104 ? 2.434 -2.816 -6.164 1 96.81 104 LEU B N 1
ATOM 1787 C CA . LEU B 1 104 ? 2.016 -2.43 -4.824 1 96.81 104 LEU B CA 1
ATOM 1788 C C . LEU B 1 104 ? 0.684 -1.688 -4.859 1 96.81 104 LEU B C 1
ATOM 1790 O O . LEU B 1 104 ? -0.236 -2.016 -4.109 1 96.81 104 LEU B O 1
ATOM 1794 N N . LYS B 1 105 ? 0.533 -0.708 -5.734 1 95.56 105 LYS B N 1
ATOM 1795 C CA . LYS B 1 105 ? -0.694 0.076 -5.84 1 95.56 105 LYS B CA 1
ATOM 1796 C C . LYS B 1 105 ? -1.882 -0.807 -6.211 1 95.56 105 LYS B C 1
ATOM 1798 O O . LYS B 1 105 ? -2.963 -0.678 -5.637 1 95.56 105 LYS B O 1
ATOM 1803 N N . ASN B 1 106 ? -1.676 -1.657 -7.168 1 94.81 106 ASN B N 1
ATOM 1804 C CA . ASN B 1 106 ? -2.734 -2.566 -7.594 1 94.81 106 ASN B CA 1
ATOM 1805 C C . ASN B 1 106 ? -3.137 -3.521 -6.473 1 94.81 106 ASN B C 1
ATOM 1807 O O . ASN B 1 106 ? -4.32 -3.795 -6.281 1 94.81 106 ASN B O 1
ATOM 1811 N N . PHE B 1 107 ? -2.117 -3.984 -5.812 1 97.12 107 PHE B N 1
ATOM 1812 C CA . PHE B 1 107 ? -2.348 -4.91 -4.707 1 97.12 107 PHE B CA 1
ATOM 1813 C C . PHE B 1 107 ? -3.209 -4.262 -3.629 1 97.12 107 PHE B C 1
ATOM 1815 O O . PHE B 1 107 ? -4.199 -4.848 -3.184 1 97.12 107 PHE B O 1
ATOM 1822 N N . ILE B 1 108 ? -2.889 -3.07 -3.201 1 96.25 108 ILE B N 1
ATOM 1823 C CA . ILE B 1 108 ? -3.596 -2.387 -2.123 1 96.25 108 ILE B CA 1
ATOM 1824 C C . ILE B 1 108 ? -5.008 -2.025 -2.58 1 96.25 108 ILE B C 1
ATOM 1826 O O . ILE B 1 108 ? -5.965 -2.15 -1.812 1 96.25 108 ILE B O 1
ATOM 1830 N N . SER B 1 109 ? -5.117 -1.553 -3.809 1 94.25 109 SER B N 1
ATOM 1831 C CA . SER B 1 109 ? -6.43 -1.229 -4.355 1 94.25 109 SER B CA 1
ATOM 1832 C C . SER B 1 109 ? -7.344 -2.453 -4.363 1 94.25 109 SER B C 1
ATOM 1834 O O . SER B 1 109 ? -8.508 -2.365 -3.971 1 94.25 109 SER B O 1
ATOM 1836 N N . LYS B 1 110 ? -6.844 -3.578 -4.824 1 95.25 110 LYS B N 1
ATOM 1837 C CA . LYS B 1 110 ? -7.609 -4.82 -4.852 1 95.25 110 LYS B CA 1
ATOM 1838 C C . LYS B 1 110 ? -7.934 -5.293 -3.436 1 95.25 110 LYS B C 1
ATOM 1840 O O . LYS B 1 110 ? -9.047 -5.758 -3.172 1 95.25 110 LYS B O 1
ATOM 1845 N N . ALA B 1 111 ? -6.922 -5.227 -2.574 1 96.25 111 ALA B N 1
ATOM 1846 C CA . ALA B 1 111 ? -7.141 -5.609 -1.182 1 96.25 111 ALA B CA 1
ATOM 1847 C C . ALA B 1 111 ? -8.258 -4.785 -0.554 1 96.25 111 ALA B C 1
ATOM 1849 O O . ALA B 1 111 ? -9.086 -5.316 0.197 1 96.25 111 ALA B O 1
ATOM 1850 N N . SER B 1 112 ? -8.281 -3.459 -0.857 1 93.31 112 SER B N 1
ATOM 1851 C CA . SER B 1 112 ? -9.344 -2.58 -0.374 1 93.31 112 SER B CA 1
ATOM 1852 C C . SER B 1 112 ? -10.711 -3.035 -0.876 1 93.31 112 SER B C 1
ATOM 1854 O O . SER B 1 112 ? -11.672 -3.092 -0.108 1 93.31 112 SER B O 1
ATOM 1856 N N . ARG B 1 113 ? -10.812 -3.441 -2.088 1 92.62 113 ARG B N 1
ATOM 1857 C CA . ARG B 1 113 ? -12.07 -3.824 -2.732 1 92.62 113 ARG B CA 1
ATOM 1858 C C . ARG B 1 113 ? -12.609 -5.125 -2.146 1 92.62 113 ARG B C 1
ATOM 1860 O O . ARG B 1 113 ? -13.828 -5.332 -2.102 1 92.62 113 ARG B O 1
ATOM 1867 N N . VAL B 1 114 ? -11.688 -5.926 -1.646 1 94.5 114 VAL B N 1
ATOM 1868 C CA . VAL B 1 114 ? -12.148 -7.203 -1.114 1 94.5 114 VAL B CA 1
ATOM 1869 C C . VAL B 1 114 ? -12.328 -7.102 0.399 1 94.5 114 VAL B C 1
ATOM 1871 O O . VAL B 1 114 ? -12.477 -8.117 1.082 1 94.5 114 VAL B O 1
ATOM 1874 N N . GLY B 1 115 ? -12.164 -5.879 0.997 1 93 115 GLY B N 1
ATOM 1875 C CA . GLY B 1 115 ? -12.5 -5.648 2.393 1 93 115 GLY B CA 1
ATOM 1876 C C . GLY B 1 115 ? -11.391 -6.043 3.348 1 93 115 GLY B C 1
ATOM 1877 O O . GLY B 1 115 ? -11.656 -6.449 4.48 1 93 115 GLY B O 1
ATOM 1878 N N . ALA B 1 116 ? -10.203 -5.949 2.873 1 94 116 ALA B N 1
ATOM 1879 C CA . ALA B 1 116 ? -9.07 -6.359 3.697 1 94 116 ALA B CA 1
ATOM 1880 C C . ALA B 1 116 ? -8.789 -5.336 4.793 1 94 116 ALA B C 1
ATOM 1882 O O . ALA B 1 116 ? -8.031 -5.609 5.73 1 94 116 ALA B O 1
ATOM 1883 N N . PHE B 1 117 ? -9.336 -4.129 4.711 1 93.19 117 PHE B N 1
ATOM 1884 C CA . PHE B 1 117 ? -9.023 -3.057 5.648 1 93.19 117 PHE B CA 1
ATOM 1885 C C . PHE B 1 117 ? -10.148 -2.877 6.664 1 93.19 117 PHE B C 1
ATOM 1887 O O . PHE B 1 117 ? -11.305 -3.164 6.367 1 93.19 117 PHE B O 1
ATOM 1894 N N . LYS B 1 118 ? -9.719 -2.393 7.945 1 87.81 118 LYS B N 1
ATOM 1895 C CA . LYS B 1 118 ? -10.68 -2.166 9.023 1 87.81 118 LYS B CA 1
ATOM 1896 C C . LYS B 1 118 ? -11.32 -0.787 8.906 1 87.81 118 LYS B C 1
ATOM 1898 O O . LYS B 1 118 ? -10.641 0.197 8.609 1 87.81 118 LYS B O 1
ATOM 1903 N N . ASN B 1 119 ? -12.359 -0.421 8.234 1 72.88 119 ASN B N 1
ATOM 1904 C CA . ASN B 1 119 ? -12.992 0.894 8.227 1 72.88 119 ASN B CA 1
ATOM 1905 C C . ASN B 1 119 ? -13.273 1.387 9.641 1 72.88 119 ASN B C 1
ATOM 1907 O O . ASN B 1 119 ? -13.531 0.586 10.539 1 72.88 119 ASN B O 1
#

Sequence (238 aa):
MSEFSYPVYRAFLEYLYTDSISLPPEEAVGLLDLATFYRENRLKKLCQQTIKQGICEENAIALLSAAVKYDAQDLEEFCFRFCVNHLTVVTQTSGFAEMDHDLLKNFISKASRVGAFKNMSEFSYPVYRAFLEYLYTDSISLPPEEAVGLLDLATFYRENRLKKLCQQTIKQGICEENAIALLSAAVKYDAQDLEE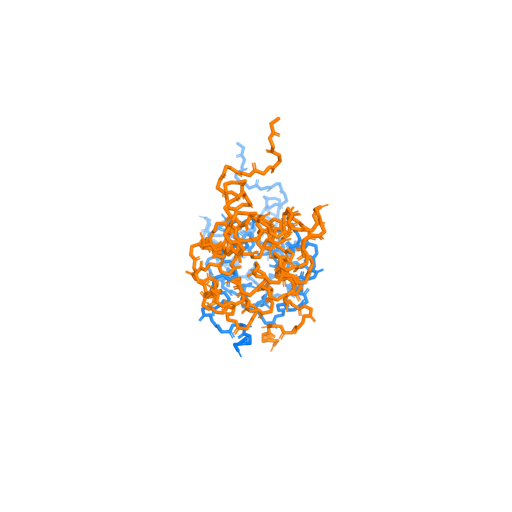FCFRFCVNHLTVVTQTSGFAEMDHDLLKNFISKASRVGAFKN

Foldseek 3Di:
DDPADPVLVVQLVVCVVPVAGDDALLSLLRVLLVCVVVVPVSSNVRSVVRNLVRDDLQCLLSQLVSCVVSVVVVSNVVSLVVCLVVVVSNCVYVSVVPDDPVSNVVSVVVSVVVPSDDD/DDPADPVLVVQLVVCVVPVAGDDALLSLLRVLLVCVVVVPVSSVVRSVVRNLVRDDLQCLLSQLVSCVVSVVPVSVVVSLVVCLVVVVSNCVYVSVVPDDPVRNVVSVVVSVVVPSDDD